Protein AF-0000000083151519 (afdb_homodimer)

InterPro domains:
  IPR003826 S-adenosylmethionine decarboxylase family, prokaryotic [PF02675] (8-114)
  IPR003826 S-adenosylmethionine decarboxylase family, prokaryotic [PTHR33866] (5-115)
  IPR016067 S-adenosylmethionine decarboxylase, core [SSF56276] (6-114)
  IPR017716 S-adenosylmethionine decarboxylase proenzyme [MF_00464] (2-116)
  IPR017716 S-adenosylmethionine decarboxylase proenzyme [TIGR03330] (6-114)
  IPR042284 S-adenosylmethionine decarboxylase, N-terminal [G3DSA:3.30.360.110] (3-64)
  IPR042286 S-adenosylmethionine decarboxylase, C-terminal [G3DSA:3.30.160.750] (66-117)

Nearest PDB structures (foldseek):
  1tlu-assembly1_B  TM=9.496E-01  e=1.096E-12  Thermotoga maritima
  1tmi-assembly1_B  TM=9.489E-01  e=2.025E-12  Thermotoga maritima
  2iii-assembly1_A-2  TM=9.036E-01  e=5.231E-11  Aquifex aeolicus VF5
  7eiv-assembly1_C  TM=4.586E-01  e=1.213E+00  Escherichia coli K-12
  4net-assembly1_A  TM=3.786E-01  e=4.400E+00  Acinetobacter baumannii

Foldseek 3Di:
DPFAFFKKKKKKFFPFALVCQQDFVLVVVLVVVLCVQQPWAFDDKDKDGPDDSAGMWIKTQTPQGIKIWTGGSVGRMIIIMDTGIDPTDSVSSHVSNCVSRVGPDMDMDMDTDPPVD/DPFDFFKKKKKKFFPFALVCQQDFVLVVVLVVVLCVQQPWAFDDKDKDGPPDSAGMWIKTQTPQGIKIWTGGSVGRMIIIMDTGIDPTDSVSSHVSNCVSRVGPDMDMDMDTDPPVD

Solvent-accessible surface area (backbone atoms only — not comparable to full-atom values): 12182 Å² total; per-residue (Å²): 127,82,74,44,65,27,36,35,25,42,38,35,34,31,60,21,54,38,72,59,35,50,30,59,68,58,49,51,49,52,52,52,51,41,37,52,72,64,67,50,52,78,74,46,78,48,75,47,71,67,51,91,79,36,22,27,42,34,37,36,38,32,81,50,42,35,40,38,40,40,31,37,25,90,69,14,32,35,47,34,41,31,35,26,25,63,88,47,59,42,71,69,43,48,61,55,51,41,57,74,46,53,40,74,42,74,50,81,48,77,42,77,42,64,81,84,108,127,84,74,44,66,26,36,34,26,43,38,38,34,29,58,22,56,38,71,59,36,50,30,59,70,59,48,51,50,53,52,51,50,40,36,55,72,65,68,50,49,80,73,46,78,49,74,48,72,52,62,92,81,34,19,28,41,34,36,36,40,32,80,52,44,37,39,39,39,39,30,37,25,91,68,14,32,37,46,32,41,32,36,25,25,63,89,46,59,45,70,70,43,48,61,56,52,41,58,74,46,51,39,74,41,74,48,79,48,75,41,76,41,64,80,85,108

Organism: NCBI:txid2528037

Sequence (234 aa):
MSHSPGSHGLLDLYGCPPELLRNEGYLKTALEHTAHHIGATVLESRFHTFGGEGGVTGVLLLAESHLSIHTWPEHGFAAIDIFLCGHLRPEAAKETLQHALEAEHSVWQTHPRGSELMSHSPGSHGLLDLYGCPPELLRNEGYLKTALEHTAHHIGATVLESRFHTFGGEGGVTGVLLLAESHLSIHTWPEHGFAAIDIFLCGHLRPEAAKETLQHALEAEHSVWQTHPRGSEL

pLDDT: mean 94.44, std 8.75, range [37.06, 98.81]

Secondary structure (DSSP, 8-state):
------EEEEEEEES--HHHHT-HHHHHHHHHHHHHHHTPPEEEEEEEE-STT--EEEEEEESS-EEEEEEEGGGTEEEEEEEE-TT--THHHHHHHHHHTT-SEEEEEEEESSTT-/------EEEEEEEES--HHHHT-HHHHHHHHHHHHHHHTPPEEEEEEEE-TTT--EEEEEEESS-EEEEEEEGGGTEEEEEEEE-TT--THHHHHHHHHHTT-SEEEEEEEESSTT-

Radius of gyration: 16.35 Å; Cα contacts (8 Å, |Δi|>4): 568; chains: 2; bounding box: 37×46×38 Å

Structure (mmCIF, N/CA/C/O backbone):
data_AF-0000000083151519-model_v1
#
loop_
_entity.id
_entity.type
_entity.pdbx_description
1 polymer 'S-adenosylmethionine decarboxylase proenzyme'
#
loop_
_atom_site.group_PDB
_atom_site.id
_atom_site.type_symbol
_atom_site.label_atom_id
_atom_site.label_alt_id
_atom_site.label_comp_id
_atom_site.label_asym_id
_atom_site.label_entity_id
_atom_site.label_seq_id
_atom_site.pdbx_PDB_ins_code
_atom_site.Cartn_x
_atom_site.Cartn_y
_atom_site.Cartn_z
_atom_site.occupancy
_atom_site.B_iso_or_equiv
_atom_site.auth_seq_id
_atom_site.auth_comp_id
_atom_site.auth_asym_id
_atom_site.auth_atom_id
_atom_site.pdbx_PDB_model_num
ATOM 1 N N . MET A 1 1 ? 13.984 16.953 10.523 1 37.16 1 MET A N 1
ATOM 2 C CA . MET A 1 1 ? 14.219 16.812 9.094 1 37.16 1 MET A CA 1
ATOM 3 C C . MET A 1 1 ? 12.93 16.453 8.359 1 37.16 1 MET A C 1
ATOM 5 O O . MET A 1 1 ? 12.234 15.516 8.75 1 37.16 1 MET A O 1
ATOM 9 N N . SER A 1 2 ? 12.344 17.328 7.648 1 46.81 2 SER A N 1
ATOM 10 C CA . SER A 1 2 ? 11.016 17.25 7.047 1 46.81 2 SER A CA 1
ATOM 11 C C . SER A 1 2 ? 10.875 16.016 6.176 1 46.81 2 SER A C 1
ATOM 13 O O . SER A 1 2 ? 11.703 15.766 5.293 1 46.81 2 SER A O 1
ATOM 15 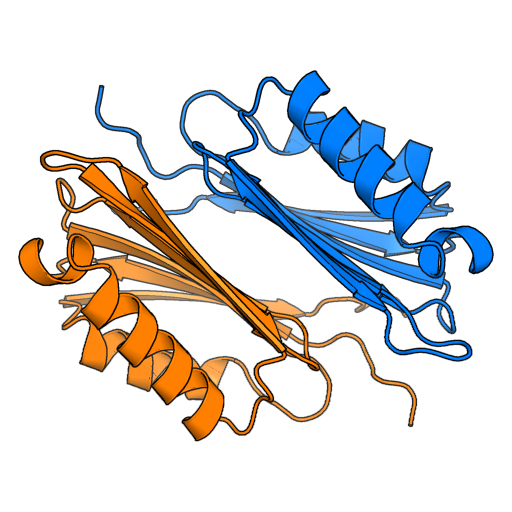N N . HIS A 1 3 ? 10.508 14.922 6.781 1 60.69 3 HIS A N 1
ATOM 16 C CA . HIS A 1 3 ? 10.406 13.75 5.926 1 60.69 3 HIS A CA 1
ATOM 17 C C . HIS A 1 3 ? 9.539 14.023 4.703 1 60.69 3 HIS A C 1
ATOM 19 O O . HIS A 1 3 ? 8.43 14.547 4.828 1 60.69 3 HIS A O 1
ATOM 25 N N . SER A 1 4 ? 10.219 14.297 3.621 1 70.81 4 SER A N 1
ATOM 26 C CA . SER A 1 4 ? 9.547 14.508 2.342 1 70.81 4 SER A CA 1
ATOM 27 C C . SER A 1 4 ? 8.844 13.242 1.873 1 70.81 4 SER A C 1
ATOM 29 O O . SER A 1 4 ? 9.32 12.133 2.117 1 70.81 4 SER A O 1
ATOM 31 N N . PRO A 1 5 ? 7.664 13.531 1.51 1 82.25 5 PRO A N 1
ATOM 32 C CA . PRO A 1 5 ? 7.117 12.336 0.856 1 82.25 5 PRO A CA 1
ATOM 33 C C . PRO A 1 5 ? 8.102 11.688 -0.114 1 82.25 5 PRO A C 1
ATOM 35 O O . PRO A 1 5 ? 9.141 12.281 -0.434 1 82.25 5 PRO A O 1
ATOM 38 N N . GLY A 1 6 ? 8.039 10.414 -0.321 1 87.25 6 GLY A N 1
ATOM 39 C CA . GLY A 1 6 ? 9.023 9.578 -0.999 1 87.25 6 GLY A CA 1
ATOM 40 C C . GLY A 1 6 ? 8.539 9.07 -2.344 1 87.25 6 GLY A C 1
ATOM 41 O O . GLY A 1 6 ? 7.953 9.82 -3.125 1 87.25 6 GLY A O 1
ATOM 42 N N . SER A 1 7 ? 9.055 8.062 -2.711 1 93.19 7 SER A N 1
ATOM 43 C CA . SER A 1 7 ? 8.797 7.418 -3.992 1 93.19 7 SER A CA 1
ATOM 44 C C . SER A 1 7 ? 8.055 6.102 -3.809 1 93.19 7 SER A C 1
ATOM 46 O O . SER A 1 7 ? 8.32 5.355 -2.863 1 93.19 7 SER A O 1
ATOM 48 N N . HIS A 1 8 ? 7.109 5.898 -4.738 1 96.94 8 HIS A N 1
ATOM 49 C CA . HIS A 1 8 ? 6.273 4.703 -4.723 1 96.94 8 HIS A CA 1
ATOM 50 C C . HIS A 1 8 ? 6.566 3.809 -5.922 1 96.94 8 HIS A C 1
ATOM 52 O O . HIS A 1 8 ? 6.285 4.184 -7.062 1 96.94 8 HIS A O 1
ATOM 58 N N . GLY A 1 9 ? 7.137 2.682 -5.633 1 97.38 9 GLY A N 1
ATOM 59 C CA . GLY A 1 9 ? 7.375 1.691 -6.672 1 97.38 9 GLY A CA 1
ATOM 60 C C . GLY A 1 9 ? 6.27 0.659 -6.777 1 97.38 9 GLY A C 1
ATOM 61 O O . GLY A 1 9 ? 5.789 0.146 -5.762 1 97.38 9 GLY A O 1
ATOM 62 N N . LEU A 1 10 ? 5.824 0.445 -7.98 1 97.94 10 LEU A N 1
ATOM 63 C CA . LEU A 1 10 ? 4.895 -0.631 -8.305 1 97.94 10 LEU A CA 1
ATOM 64 C C . LEU A 1 10 ? 5.594 -1.734 -9.094 1 97.94 10 LEU A C 1
ATOM 66 O O . LEU A 1 10 ? 6.07 -1.5 -10.203 1 97.94 10 LEU A O 1
ATOM 70 N N . LEU A 1 11 ? 5.613 -2.939 -8.477 1 98.5 11 LEU A N 1
ATOM 71 C CA . LEU A 1 11 ? 6.324 -4.066 -9.07 1 98.5 11 LEU A CA 1
ATOM 72 C C . LEU A 1 11 ? 5.371 -5.219 -9.359 1 98.5 11 LEU A C 1
ATOM 74 O O . LEU A 1 11 ? 4.781 -5.789 -8.438 1 98.5 11 LEU A O 1
ATOM 78 N N . ASP A 1 12 ? 5.277 -5.504 -10.688 1 98.31 12 ASP A N 1
ATOM 79 C CA . ASP A 1 12 ? 4.551 -6.695 -11.125 1 98.31 12 ASP A CA 1
ATOM 80 C C . ASP A 1 12 ? 5.516 -7.82 -11.492 1 98.31 12 ASP A C 1
ATOM 82 O O . ASP A 1 12 ? 6.379 -7.652 -12.352 1 98.31 12 ASP A O 1
ATOM 86 N N . LEU A 1 13 ? 5.324 -8.922 -10.828 1 98.69 13 LEU A N 1
ATOM 87 C CA . LEU A 1 13 ? 6.164 -10.086 -11.109 1 98.69 13 LEU A CA 1
ATOM 88 C C . LEU A 1 13 ? 5.348 -11.195 -11.766 1 98.69 13 LEU A C 1
ATOM 90 O O . LEU A 1 13 ? 4.297 -11.586 -11.25 1 98.69 13 LEU A O 1
ATOM 94 N N . TYR A 1 14 ? 5.859 -11.664 -12.867 1 98.31 14 TYR A N 1
ATOM 95 C CA . TYR A 1 14 ? 5.18 -12.703 -13.633 1 98.31 14 TYR A CA 1
ATOM 96 C C . TYR A 1 14 ? 6.02 -13.977 -13.688 1 98.31 14 TYR A C 1
ATOM 98 O O . TYR A 1 14 ? 7.25 -13.922 -13.609 1 98.31 14 TYR A O 1
ATOM 106 N N . GLY A 1 15 ? 5.293 -15.109 -13.875 1 98.44 15 GLY A N 1
ATOM 107 C CA . GLY A 1 15 ? 5.965 -1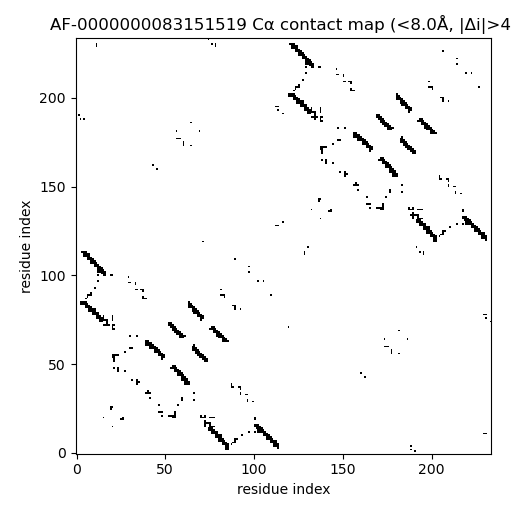6.391 -14.023 1 98.44 15 GLY A CA 1
ATOM 108 C C . GLY A 1 15 ? 6.602 -16.875 -12.734 1 98.44 15 GLY A C 1
ATOM 109 O O . GLY A 1 15 ? 7.637 -17.547 -12.766 1 98.44 15 GLY A O 1
ATOM 110 N N . CYS A 1 16 ? 6.066 -16.5 -11.641 1 98.75 16 CYS A N 1
ATOM 111 C CA . CYS A 1 16 ? 6.555 -16.953 -10.352 1 98.75 16 CYS A CA 1
ATOM 112 C C . CYS A 1 16 ? 6.051 -18.359 -10.047 1 98.75 16 CYS A C 1
ATOM 114 O O . CYS A 1 16 ? 4.902 -18.688 -10.344 1 98.75 16 CYS A O 1
ATOM 116 N N . PRO A 1 17 ? 6.852 -19.234 -9.422 1 98.75 17 PRO A N 1
ATOM 117 C CA . PRO A 1 17 ? 6.348 -20.547 -9.008 1 98.75 17 PRO A CA 1
ATOM 118 C C . PRO A 1 17 ? 5.168 -20.453 -8.047 1 98.75 17 PRO A C 1
ATOM 120 O O . PRO A 1 17 ? 5.266 -19.781 -7.008 1 98.75 17 PRO A O 1
ATOM 123 N N . PRO A 1 18 ? 4.113 -21.141 -8.344 1 97.94 18 PRO A N 1
ATOM 124 C CA . PRO A 1 18 ? 2.914 -21.031 -7.512 1 97.94 18 PRO A CA 1
ATOM 125 C C . PRO A 1 18 ? 3.156 -21.438 -6.062 1 97.94 18 PRO A C 1
ATOM 127 O O . PRO A 1 18 ? 2.52 -20.906 -5.148 1 97.94 18 PRO A O 1
ATOM 130 N N . GLU A 1 19 ? 4.023 -22.344 -5.824 1 97.81 19 GLU A N 1
ATOM 131 C CA . GLU A 1 19 ? 4.289 -22.812 -4.473 1 97.81 19 GLU A CA 1
ATOM 132 C C . GLU A 1 19 ? 4.844 -21.703 -3.59 1 97.81 19 GLU A C 1
ATOM 134 O O . GLU A 1 19 ? 4.559 -21.656 -2.393 1 97.81 19 GLU A O 1
ATOM 139 N N . LEU A 1 20 ? 5.637 -20.828 -4.152 1 98.5 20 LEU A N 1
ATOM 140 C CA . LEU A 1 20 ? 6.152 -19.672 -3.408 1 98.5 20 LEU A CA 1
ATOM 141 C C . LEU A 1 20 ? 5.043 -18.672 -3.117 1 98.5 20 LEU A C 1
ATOM 143 O O . LEU A 1 20 ? 5 -18.078 -2.035 1 98.5 20 LEU A O 1
ATOM 147 N N . LEU A 1 21 ? 4.168 -18.5 -4.062 1 98.38 21 LEU A N 1
ATOM 148 C CA . LEU A 1 21 ? 3.117 -17.5 -4 1 98.38 21 LEU A CA 1
ATOM 149 C C . LEU A 1 21 ? 2.043 -17.891 -2.992 1 98.38 21 LEU A C 1
ATOM 151 O O . LEU A 1 21 ? 1.23 -17.062 -2.584 1 98.38 21 LEU A O 1
ATOM 155 N N . ARG A 1 22 ? 2.043 -19.172 -2.576 1 97.75 22 ARG A N 1
ATOM 156 C CA . ARG A 1 22 ? 1.057 -19.656 -1.623 1 97.75 22 ARG A CA 1
ATOM 157 C C . ARG A 1 22 ? 1.647 -19.75 -0.219 1 97.75 22 ARG A C 1
ATOM 159 O O . ARG A 1 22 ? 0.928 -20.016 0.747 1 97.75 22 ARG A O 1
ATOM 166 N N . ASN A 1 23 ? 2.891 -19.562 -0.11 1 98 23 ASN A N 1
ATOM 167 C CA . ASN A 1 23 ? 3.6 -19.797 1.142 1 98 23 ASN A CA 1
ATOM 168 C C . ASN A 1 23 ? 3.736 -18.531 1.964 1 98 23 ASN A C 1
ATOM 170 O O . ASN A 1 23 ? 4.68 -17.75 1.774 1 98 23 ASN A O 1
ATOM 174 N N . GLU A 1 24 ? 2.846 -18.312 2.859 1 98.06 24 GLU A N 1
ATOM 175 C CA . GLU A 1 24 ? 2.812 -17.094 3.672 1 98.06 24 GLU A CA 1
ATOM 176 C C . GLU A 1 24 ? 4.137 -16.891 4.395 1 98.06 24 GLU A C 1
ATOM 178 O O . GLU A 1 24 ? 4.676 -15.773 4.398 1 98.06 24 GLU A O 1
ATOM 183 N N . GLY A 1 25 ? 4.574 -17.938 5.062 1 98.06 25 GLY A N 1
ATOM 184 C CA . GLY A 1 25 ? 5.824 -17.812 5.789 1 98.06 25 GLY A CA 1
ATOM 185 C C . GLY A 1 25 ? 6.988 -17.375 4.914 1 98.06 25 GLY A C 1
ATOM 186 O O . GLY A 1 25 ? 7.777 -16.516 5.305 1 98.06 25 GLY A O 1
ATOM 187 N N . TYR A 1 26 ? 7.074 -18 3.76 1 98.69 26 TYR A N 1
ATOM 188 C CA . TYR A 1 26 ? 8.141 -17.641 2.828 1 98.69 26 TYR A CA 1
ATOM 189 C C . TYR A 1 26 ? 8.023 -16.188 2.402 1 98.69 26 TYR A C 1
ATOM 191 O O . TYR A 1 26 ? 9.023 -15.453 2.391 1 98.69 26 TYR A O 1
ATOM 199 N N . LEU A 1 27 ? 6.859 -15.766 2.035 1 98.69 27 LEU A N 1
ATOM 200 C CA . LEU A 1 27 ? 6.621 -14.406 1.572 1 98.69 27 LEU A CA 1
ATOM 201 C C . LEU A 1 27 ? 6.938 -13.391 2.67 1 98.69 27 LEU A C 1
ATOM 203 O O . LEU A 1 27 ? 7.535 -12.344 2.404 1 98.69 27 LEU A O 1
ATOM 207 N N . LYS A 1 28 ? 6.531 -13.711 3.871 1 98.5 28 LYS A N 1
ATOM 208 C CA . LYS A 1 28 ? 6.852 -12.844 5 1 98.5 28 LYS A CA 1
ATOM 209 C C . LYS A 1 28 ? 8.359 -12.688 5.16 1 98.5 28 LYS A C 1
ATOM 211 O O . LYS A 1 28 ? 8.859 -11.57 5.328 1 98.5 28 LYS A O 1
ATOM 216 N N . THR A 1 29 ? 9.023 -13.742 5.129 1 98.56 29 THR A N 1
ATOM 217 C CA . THR A 1 29 ? 10.477 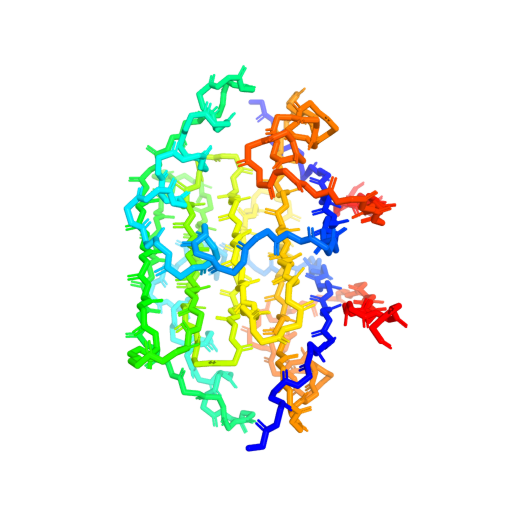-13.727 5.27 1 98.56 29 THR A CA 1
ATOM 218 C C . THR A 1 29 ? 11.125 -12.93 4.141 1 98.56 29 THR A C 1
ATOM 220 O O . THR A 1 29 ? 12.031 -12.125 4.383 1 98.56 29 THR A O 1
ATOM 223 N N . ALA A 1 30 ? 10.672 -13.148 2.932 1 98.62 30 ALA A N 1
ATOM 224 C CA . ALA A 1 30 ? 11.219 -12.445 1.774 1 98.62 30 ALA A CA 1
ATOM 225 C C . ALA A 1 30 ? 11.023 -10.938 1.908 1 98.62 30 ALA A C 1
ATOM 227 O O . ALA A 1 30 ? 11.938 -10.156 1.644 1 98.62 30 ALA A O 1
ATOM 228 N N . LEU A 1 31 ? 9.844 -10.508 2.293 1 98.69 31 LEU A N 1
ATOM 229 C CA . LEU A 1 31 ? 9.555 -9.086 2.426 1 98.69 31 LEU A CA 1
ATOM 230 C C . LEU A 1 31 ? 10.367 -8.469 3.566 1 98.69 31 LEU A C 1
ATOM 232 O O . LEU A 1 31 ? 10.914 -7.375 3.424 1 98.69 31 LEU A O 1
ATOM 236 N N . GLU A 1 32 ? 10.438 -9.141 4.68 1 98.5 32 GLU A N 1
ATOM 237 C CA . GLU A 1 32 ? 11.195 -8.625 5.82 1 98.5 32 GLU A CA 1
ATOM 238 C C . GLU A 1 32 ? 12.68 -8.547 5.504 1 98.5 32 GLU A C 1
ATOM 240 O O . GLU A 1 32 ? 13.359 -7.59 5.898 1 98.5 32 GLU A O 1
ATOM 245 N N . HIS A 1 33 ? 13.133 -9.578 4.895 1 98.31 33 HIS A N 1
ATOM 246 C CA . HIS A 1 33 ? 14.523 -9.555 4.457 1 98.31 33 HIS A CA 1
ATOM 247 C C . HIS A 1 33 ? 14.789 -8.359 3.551 1 98.31 33 HIS A C 1
ATOM 249 O O . HIS A 1 33 ? 15.812 -7.68 3.693 1 98.31 33 HIS A O 1
ATOM 255 N N . THR A 1 34 ? 13.906 -8.094 2.6 1 98.31 34 THR A N 1
ATOM 256 C CA . THR A 1 34 ? 14.039 -6.965 1.69 1 98.31 34 THR A CA 1
ATOM 257 C C . THR A 1 34 ? 14.039 -5.648 2.465 1 98.31 34 THR A C 1
ATOM 259 O O . THR A 1 34 ? 14.883 -4.781 2.219 1 98.31 34 THR A O 1
ATOM 262 N N . ALA A 1 35 ? 13.109 -5.488 3.422 1 97.94 35 ALA A N 1
ATOM 263 C CA . ALA A 1 35 ? 13.047 -4.281 4.242 1 97.94 35 ALA A CA 1
ATOM 264 C C . ALA A 1 35 ? 14.375 -4.039 4.953 1 97.94 35 ALA A C 1
ATOM 266 O O . ALA A 1 35 ? 14.891 -2.922 4.957 1 97.94 35 ALA A O 1
ATOM 267 N N . HIS A 1 36 ? 14.93 -5.098 5.508 1 97.06 36 HIS A N 1
ATOM 268 C CA . HIS A 1 36 ? 16.203 -5 6.207 1 97.06 36 HIS A CA 1
ATOM 269 C C . HIS A 1 36 ? 17.328 -4.621 5.25 1 97.06 36 HIS A C 1
ATOM 271 O O . HIS A 1 36 ? 18.172 -3.777 5.578 1 97.06 36 HIS A O 1
ATOM 277 N N . HIS A 1 37 ? 17.297 -5.23 4.164 1 96.25 37 HIS A N 1
ATOM 278 C CA . HIS A 1 37 ? 18.344 -5 3.166 1 96.25 37 HIS A CA 1
ATOM 279 C C . HIS A 1 37 ? 18.391 -3.537 2.744 1 96.25 37 HIS A C 1
ATOM 281 O O . HIS A 1 37 ? 19.469 -2.975 2.555 1 96.25 37 HIS A O 1
ATOM 287 N N . ILE A 1 38 ? 17.281 -2.896 2.588 1 95 38 ILE A N 1
ATOM 288 C CA . ILE A 1 38 ? 17.25 -1.534 2.064 1 95 38 ILE A CA 1
ATOM 289 C C . ILE A 1 38 ? 17.328 -0.537 3.219 1 95 38 ILE A C 1
ATOM 291 O O . ILE A 1 38 ? 17.344 0.677 2.998 1 95 38 ILE A O 1
ATOM 295 N N . GLY A 1 39 ? 17.344 -1.027 4.406 1 95.44 39 GLY A N 1
ATOM 296 C CA . GLY A 1 39 ? 17.531 -0.179 5.57 1 95.44 39 GLY A CA 1
ATOM 297 C C . GLY A 1 39 ? 16.25 0.388 6.121 1 95.44 39 GLY A C 1
ATOM 298 O O . GLY A 1 39 ? 16.25 1.395 6.832 1 95.44 39 GLY A O 1
ATOM 299 N N . ALA A 1 40 ? 15.125 -0.189 5.793 1 95.69 40 ALA A N 1
ATOM 300 C CA . ALA A 1 40 ? 13.836 0.258 6.316 1 95.69 40 ALA A CA 1
ATOM 301 C C . ALA A 1 40 ? 13.547 -0.377 7.672 1 95.69 40 ALA A C 1
ATOM 303 O O . ALA A 1 40 ? 13.953 -1.511 7.938 1 95.69 40 ALA A O 1
ATOM 304 N N . THR A 1 41 ? 12.828 0.335 8.516 1 95.56 41 THR A N 1
ATOM 305 C CA . THR A 1 41 ? 12.469 -0.162 9.844 1 95.56 41 THR A CA 1
ATOM 306 C C . THR A 1 41 ? 11.055 -0.728 9.844 1 95.56 41 THR A C 1
ATOM 308 O O . THR A 1 41 ? 10.086 0.007 9.625 1 95.56 41 THR A O 1
ATOM 311 N N . VAL A 1 42 ? 10.961 -2.006 10.195 1 97.5 42 VAL A N 1
ATOM 312 C CA . VAL A 1 42 ? 9.656 -2.658 10.242 1 97.5 42 VAL A CA 1
ATOM 313 C C . VAL A 1 42 ? 8.969 -2.354 11.57 1 97.5 42 VAL A C 1
ATOM 315 O O . VAL A 1 42 ? 9.516 -2.629 12.633 1 97.5 42 VAL A O 1
ATOM 318 N N . LEU A 1 43 ? 7.809 -1.786 11.453 1 96.31 43 LEU A N 1
ATOM 319 C CA . LEU A 1 43 ? 7.008 -1.491 12.641 1 96.31 43 LEU A CA 1
ATOM 320 C C . LEU A 1 43 ? 6.043 -2.631 12.938 1 96.31 43 LEU A C 1
ATOM 322 O O . LEU A 1 43 ? 5.871 -3.018 14.094 1 96.31 43 LEU A O 1
ATOM 326 N N . GLU A 1 44 ? 5.395 -3.141 11.906 1 95.81 44 GLU A N 1
ATOM 327 C CA . GLU A 1 44 ? 4.395 -4.199 12.016 1 95.81 44 GLU A CA 1
ATOM 328 C C . GLU A 1 44 ? 4.289 -5.004 10.727 1 95.81 44 GLU A C 1
ATOM 330 O O . GLU A 1 44 ? 4.621 -4.508 9.648 1 95.81 44 GLU A O 1
ATOM 335 N N . SER A 1 45 ? 3.891 -6.32 10.898 1 96.75 45 SER A N 1
ATOM 336 C CA . SER A 1 45 ? 3.645 -7.191 9.758 1 96.75 45 SER A CA 1
ATOM 337 C C . SER A 1 45 ? 2.266 -7.84 9.844 1 96.75 45 SER A C 1
ATOM 339 O O . SER A 1 45 ? 1.825 -8.234 10.922 1 96.75 45 SER A O 1
ATOM 341 N N . ARG A 1 46 ? 1.604 -7.855 8.703 1 96.44 46 ARG A N 1
ATOM 342 C CA . ARG A 1 46 ? 0.331 -8.562 8.625 1 96.44 46 ARG A CA 1
ATOM 343 C C . ARG A 1 46 ? 0.2 -9.312 7.301 1 96.44 46 ARG A C 1
ATOM 345 O O . ARG A 1 46 ? 0.452 -8.742 6.238 1 96.44 46 ARG A O 1
ATOM 352 N N . PHE A 1 47 ? -0.187 -10.617 7.504 1 96.75 47 PHE A N 1
ATOM 353 C CA . PHE A 1 47 ? -0.388 -11.461 6.328 1 96.75 47 PHE A CA 1
ATOM 354 C C . PHE A 1 47 ? -1.665 -12.281 6.465 1 96.75 47 PHE A C 1
ATOM 356 O O . PHE A 1 47 ? -2.045 -12.672 7.57 1 96.75 47 PHE A O 1
ATOM 363 N N . HIS A 1 48 ? -2.291 -12.523 5.348 1 96.38 48 HIS A N 1
ATOM 364 C CA . HIS A 1 48 ? -3.498 -13.336 5.258 1 96.38 48 HIS A CA 1
ATOM 365 C C . HIS A 1 48 ? -3.414 -14.312 4.09 1 96.38 48 HIS A C 1
ATOM 367 O O . HIS A 1 48 ? -3.145 -13.914 2.955 1 96.38 48 HIS 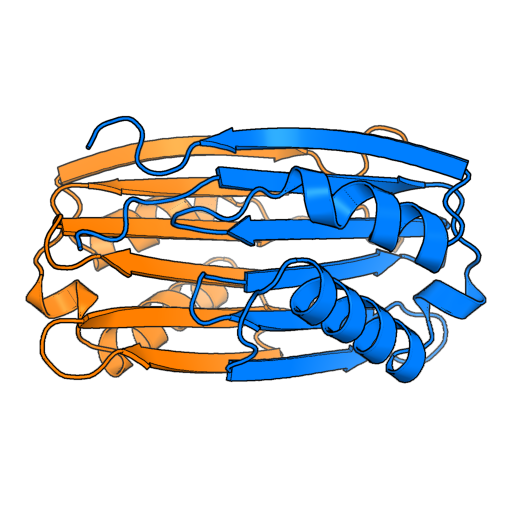A O 1
ATOM 373 N N . THR A 1 49 ? -3.742 -15.562 4.398 1 96.12 49 THR A N 1
ATOM 374 C CA . THR A 1 49 ? -3.795 -16.594 3.365 1 96.12 49 THR A CA 1
ATOM 375 C C . THR A 1 49 ? -5.238 -16.891 2.973 1 96.12 49 THR A C 1
ATOM 377 O O . THR A 1 49 ? -6.098 -17.078 3.836 1 96.12 49 THR A O 1
ATOM 380 N N . PHE A 1 50 ? -5.648 -16.859 1.672 1 92.5 50 PHE A N 1
ATOM 381 C CA . PHE A 1 50 ? -7.004 -17.094 1.189 1 92.5 50 PHE A CA 1
ATOM 382 C C . PHE A 1 50 ? -7.277 -18.578 1.063 1 92.5 50 PHE A C 1
ATOM 384 O O . PHE A 1 50 ? -8.391 -18.984 0.728 1 92.5 50 PHE A O 1
ATOM 391 N N . GLY A 1 51 ? -6.688 -19.484 1.768 1 85.69 51 GLY A N 1
ATOM 392 C CA . GLY A 1 51 ? -6.902 -20.922 1.915 1 85.69 51 GLY A CA 1
ATOM 393 C C . GLY A 1 51 ? -6.895 -21.672 0.592 1 85.69 51 GLY A C 1
ATOM 394 O O . GLY A 1 51 ? -6.918 -21.047 -0.474 1 85.69 51 GLY A O 1
ATOM 395 N N . GLY A 1 52 ? -6.895 -22.953 0.667 1 87.69 52 GLY A N 1
ATOM 396 C CA . GLY A 1 52 ? -6.855 -23.812 -0.508 1 87.69 52 GLY A CA 1
ATOM 397 C C . GLY A 1 52 ? -5.703 -23.484 -1.441 1 87.69 52 GLY A C 1
ATOM 398 O O . GLY A 1 52 ? -4.543 -23.484 -1.025 1 87.69 52 GLY A O 1
ATOM 399 N N . GLU A 1 53 ? -6.059 -23.203 -2.672 1 86.25 53 GLU A N 1
ATOM 400 C CA . GLU A 1 53 ? -5.059 -22.859 -3.684 1 86.25 53 GLU A CA 1
ATOM 401 C C . GLU A 1 53 ? -4.945 -21.359 -3.871 1 86.25 53 GLU A C 1
ATOM 403 O O . GLU A 1 53 ? -4.375 -20.891 -4.859 1 86.25 53 GLU A O 1
ATOM 408 N N . GLY A 1 54 ? -5.477 -20.672 -2.893 1 92.06 54 GLY A N 1
ATOM 409 C CA . GLY A 1 54 ? -5.496 -19.219 -3.004 1 92.06 54 GLY A CA 1
ATOM 410 C C . GLY A 1 54 ? -4.164 -18.578 -2.656 1 92.06 54 GLY A C 1
ATOM 411 O O . GLY A 1 54 ? -3.236 -19.266 -2.219 1 92.06 54 GLY A O 1
ATOM 412 N N . GLY A 1 55 ? -4.023 -17.328 -2.928 1 96.06 55 GLY A N 1
ATOM 413 C CA . GLY A 1 55 ? -2.799 -16.562 -2.705 1 96.06 55 GLY A CA 1
ATOM 414 C C . GLY A 1 55 ? -2.705 -15.984 -1.308 1 96.06 55 GLY A C 1
ATOM 415 O O . GLY A 1 55 ? -3.324 -16.5 -0.372 1 96.06 55 GLY A O 1
ATOM 416 N N . VAL A 1 56 ? -1.792 -15.094 -1.196 1 97.12 56 VAL A N 1
ATOM 417 C CA . VAL A 1 56 ? -1.504 -14.414 0.064 1 97.12 56 VAL A CA 1
ATOM 418 C C . VAL A 1 56 ? -1.518 -12.898 -0.145 1 97.12 56 VAL A C 1
ATOM 420 O O . VAL A 1 56 ? -1.042 -12.406 -1.169 1 97.12 56 VAL A O 1
ATOM 423 N N . THR A 1 57 ? -2.109 -12.203 0.727 1 96.81 57 THR A N 1
ATOM 424 C CA . THR A 1 57 ? -1.928 -10.766 0.844 1 96.81 57 THR A CA 1
ATOM 425 C C . THR A 1 57 ? -1.145 -10.422 2.107 1 96.81 57 THR A C 1
ATOM 427 O O . THR A 1 57 ? -1.412 -10.969 3.18 1 96.81 57 THR A O 1
ATOM 430 N N . GLY A 1 58 ? -0.134 -9.547 1.962 1 97.12 58 GLY A N 1
ATOM 431 C CA . GLY A 1 58 ? 0.699 -9.18 3.096 1 97.12 58 GLY A CA 1
ATOM 432 C C . GLY A 1 58 ? 1.179 -7.742 3.043 1 97.12 58 GLY A C 1
ATOM 433 O O . GLY A 1 58 ? 1.299 -7.16 1.963 1 97.12 58 GLY A O 1
ATOM 434 N N . VAL A 1 59 ? 1.413 -7.234 4.23 1 98 59 VAL A N 1
ATOM 435 C CA . VAL A 1 59 ? 1.933 -5.871 4.312 1 98 59 VAL A CA 1
ATOM 436 C C . VAL A 1 59 ? 2.945 -5.773 5.453 1 98 59 VAL A C 1
ATOM 438 O O . VAL A 1 59 ? 2.777 -6.41 6.496 1 98 59 VAL A O 1
ATOM 441 N N . LEU A 1 60 ? 3.957 -5.059 5.199 1 97.94 60 LEU A N 1
ATOM 442 C CA . LEU A 1 60 ? 4.832 -4.516 6.234 1 97.94 60 LEU A CA 1
ATOM 443 C C . LEU A 1 60 ? 4.602 -3.018 6.41 1 97.94 60 LEU A C 1
ATOM 445 O O . LEU A 1 60 ? 4.805 -2.24 5.473 1 97.94 60 LEU A O 1
ATOM 449 N N . LEU A 1 61 ? 4.168 -2.682 7.617 1 97.44 61 LEU A N 1
ATOM 450 C CA . LEU A 1 61 ? 4.199 -1.268 7.969 1 97.44 61 LEU A CA 1
ATOM 451 C C . LEU A 1 61 ? 5.605 -0.841 8.375 1 97.44 61 LEU A C 1
ATOM 453 O O . LEU A 1 61 ? 6.215 -1.452 9.258 1 97.44 61 LEU A O 1
ATOM 457 N N . LEU A 1 62 ? 6.066 0.227 7.688 1 96.56 62 LEU A N 1
ATOM 458 C CA . LEU A 1 62 ? 7.418 0.716 7.938 1 96.56 62 LEU A CA 1
ATOM 459 C C . LEU A 1 62 ? 7.387 2.102 8.57 1 96.56 62 LEU A C 1
ATOM 461 O O . LEU A 1 62 ? 6.379 2.807 8.484 1 96.56 62 LEU A O 1
ATOM 465 N N . ALA A 1 63 ? 8.531 2.498 9.227 1 92.88 63 ALA A N 1
ATOM 466 C CA . ALA A 1 63 ? 8.688 3.898 9.617 1 92.88 63 ALA A CA 1
ATOM 467 C C . ALA A 1 63 ? 8.688 4.809 8.391 1 92.88 63 ALA A C 1
ATOM 469 O O . ALA A 1 63 ? 8.227 5.953 8.461 1 92.88 63 ALA A O 1
ATOM 470 N N . GLU A 1 64 ? 9.078 4.336 7.234 1 88.75 64 GLU A N 1
ATOM 471 C CA . GLU A 1 64 ? 9.211 5.09 5.992 1 88.75 64 GLU A CA 1
ATOM 472 C C . GLU A 1 64 ? 7.973 4.926 5.117 1 88.75 64 GLU A C 1
ATOM 474 O O . GLU A 1 64 ? 7.832 5.605 4.098 1 88.75 64 GLU A O 1
ATOM 479 N N . SER A 1 65 ? 7.023 4.109 5.527 1 95 65 SER A N 1
ATOM 480 C CA . SER A 1 65 ? 5.75 3.879 4.855 1 95 65 SER A CA 1
ATOM 481 C C . SER A 1 65 ? 5.395 2.396 4.844 1 95 65 SER A C 1
ATOM 483 O O . SER A 1 65 ? 5.055 1.823 5.879 1 95 65 SER A O 1
ATOM 485 N N . HIS A 1 66 ? 5.477 1.726 3.562 1 97.38 66 HIS A N 1
ATOM 486 C CA . HIS A 1 66 ? 5.066 0.328 3.648 1 97.38 66 HIS A CA 1
ATOM 487 C C . HIS A 1 66 ? 5.613 -0.478 2.473 1 97.38 66 HIS A C 1
ATOM 489 O O . HIS A 1 66 ? 6.031 0.094 1.464 1 97.38 66 HIS A O 1
ATOM 495 N N . LEU A 1 67 ? 5.68 -1.773 2.637 1 98.19 67 LEU A N 1
ATOM 496 C CA . LEU A 1 67 ? 5.742 -2.785 1.589 1 98.19 67 LEU A CA 1
ATOM 497 C C . LEU A 1 67 ? 4.48 -3.645 1.586 1 98.19 67 LEU A C 1
ATOM 499 O O . LEU A 1 67 ? 3.98 -4.023 2.648 1 98.19 67 LEU A O 1
ATOM 503 N N . SER A 1 68 ? 3.932 -3.926 0.415 1 98.19 68 SER A N 1
ATOM 504 C CA . SER A 1 68 ? 2.818 -4.867 0.342 1 98.19 68 SER A CA 1
ATOM 505 C C . SER A 1 68 ? 3.035 -5.895 -0.762 1 98.19 68 SER A C 1
ATOM 507 O O . SER A 1 68 ? 3.812 -5.664 -1.689 1 98.19 68 SER A O 1
ATOM 509 N N . ILE A 1 69 ? 2.393 -7.035 -0.594 1 98.38 69 ILE A N 1
ATOM 510 C CA . ILE A 1 69 ? 2.416 -8.07 -1.622 1 98.38 69 ILE A CA 1
ATOM 511 C C . ILE A 1 69 ? 1.041 -8.727 -1.724 1 98.38 69 ILE A C 1
ATOM 513 O O . ILE A 1 69 ? 0.396 -8.992 -0.707 1 98.38 69 ILE A O 1
ATOM 517 N N . HIS A 1 70 ? 0.539 -8.922 -2.857 1 97.56 70 HIS A N 1
ATOM 518 C CA . HIS A 1 70 ? -0.651 -9.688 -3.203 1 97.56 70 HIS A CA 1
ATOM 519 C C . HIS A 1 70 ? -0.35 -10.711 -4.297 1 97.56 70 HIS A C 1
ATOM 521 O O . HIS A 1 70 ? 0.185 -10.359 -5.352 1 97.56 70 HIS A O 1
ATOM 527 N N . THR A 1 71 ? -0.695 -11.945 -4.02 1 97.56 71 THR A N 1
ATOM 528 C CA . THR A 1 71 ? -0.273 -12.977 -4.961 1 97.56 71 THR A CA 1
ATOM 529 C C . THR A 1 71 ? -1.481 -13.68 -5.57 1 97.56 71 THR A C 1
ATOM 531 O O . THR A 1 71 ? -2.531 -13.781 -4.93 1 97.56 71 THR A O 1
ATOM 534 N N . TRP A 1 72 ? -1.331 -14.07 -6.797 1 96.31 72 TRP A N 1
ATOM 535 C CA . TRP A 1 72 ? -2.252 -14.914 -7.555 1 96.31 72 TRP A CA 1
ATOM 536 C C . TRP A 1 72 ? -1.535 -16.141 -8.117 1 96.31 72 TRP A C 1
ATOM 538 O O . TRP A 1 72 ? -1.153 -16.156 -9.289 1 96.31 72 TRP A O 1
ATOM 548 N N . PRO A 1 73 ? -1.488 -17.172 -7.258 1 97.25 73 PRO A N 1
ATOM 549 C CA . PRO A 1 73 ? -0.731 -18.359 -7.66 1 97.25 73 PRO A CA 1
ATOM 550 C C . PRO A 1 73 ? -1.23 -18.969 -8.969 1 97.25 73 PRO A C 1
ATOM 552 O O . PRO A 1 73 ? -0.433 -19.469 -9.766 1 97.25 73 PRO A O 1
ATOM 555 N N . GLU A 1 74 ? -2.516 -18.906 -9.25 1 94.75 74 GLU A N 1
ATOM 556 C CA . GLU A 1 74 ? -3.102 -19.469 -10.461 1 94.75 74 GLU A CA 1
ATOM 557 C C . GLU A 1 74 ? -2.562 -18.781 -11.711 1 94.75 74 GLU A C 1
ATOM 559 O O . GLU A 1 74 ? -2.617 -19.344 -12.805 1 94.75 74 GLU A O 1
ATOM 564 N N . HIS A 1 75 ? -2.016 -17.609 -11.562 1 95.38 75 HIS A N 1
ATOM 565 C CA . HIS A 1 75 ? -1.491 -16.859 -12.703 1 95.38 75 HIS A CA 1
ATOM 566 C C . HIS A 1 75 ? 0.026 -16.719 -12.617 1 95.38 75 HIS A C 1
ATOM 568 O O . HIS A 1 75 ? 0.646 -16.094 -13.484 1 95.38 75 HIS A O 1
ATOM 574 N N . GLY A 1 76 ? 0.58 -17.281 -11.516 1 97.38 76 GLY A N 1
ATOM 575 C CA . GLY A 1 76 ? 1.999 -17.047 -11.297 1 97.38 76 GLY A CA 1
ATOM 576 C C . GLY A 1 76 ? 2.348 -15.57 -11.164 1 97.38 76 GLY A C 1
ATOM 577 O O . GLY A 1 76 ? 3.377 -15.125 -11.68 1 97.38 76 GLY A O 1
ATOM 578 N N . PHE A 1 77 ? 1.515 -14.82 -10.484 1 97.75 77 PHE A N 1
ATOM 579 C CA . PHE A 1 77 ? 1.606 -13.367 -10.484 1 97.75 77 PHE A CA 1
ATOM 580 C C . PHE A 1 77 ? 1.678 -12.828 -9.062 1 97.75 77 PHE A C 1
ATOM 582 O O . PHE A 1 77 ? 0.981 -13.32 -8.172 1 97.75 77 PHE A O 1
ATOM 589 N N . ALA A 1 78 ? 2.529 -11.836 -8.852 1 98.38 78 ALA A N 1
ATOM 590 C CA . ALA A 1 78 ? 2.566 -11.055 -7.613 1 98.38 78 ALA A CA 1
ATOM 591 C C . ALA A 1 78 ? 2.607 -9.562 -7.902 1 98.38 78 ALA A C 1
ATOM 593 O O . ALA A 1 78 ? 3.34 -9.117 -8.789 1 98.38 78 ALA A O 1
ATOM 594 N N . ALA A 1 79 ? 1.739 -8.859 -7.27 1 98.19 79 ALA A N 1
ATOM 595 C CA . ALA A 1 79 ? 1.792 -7.402 -7.262 1 98.19 79 ALA A CA 1
ATOM 596 C C . ALA A 1 79 ? 2.4 -6.879 -5.965 1 98.19 79 ALA A C 1
ATOM 598 O O . ALA A 1 79 ? 1.922 -7.203 -4.875 1 98.19 79 ALA A O 1
ATOM 599 N N . ILE A 1 80 ? 3.439 -6.043 -6.027 1 98.38 80 ILE A N 1
ATOM 600 C CA . ILE A 1 80 ? 4.164 -5.559 -4.855 1 98.38 80 ILE A CA 1
ATOM 601 C C . ILE A 1 80 ? 4.242 -4.035 -4.887 1 98.38 80 ILE A C 1
ATOM 603 O O . ILE A 1 80 ? 4.535 -3.445 -5.93 1 98.38 80 ILE A O 1
ATOM 607 N N . ASP A 1 81 ? 3.943 -3.436 -3.762 1 97.75 81 ASP A N 1
ATOM 608 C CA . ASP A 1 81 ? 4.145 -2.002 -3.568 1 97.75 81 ASP A CA 1
ATOM 609 C C . ASP A 1 81 ? 5.352 -1.733 -2.672 1 97.75 81 ASP A C 1
ATOM 611 O O . ASP A 1 81 ? 5.492 -2.344 -1.61 1 97.75 81 ASP A O 1
ATOM 615 N N . ILE A 1 82 ? 6.117 -0.808 -3.125 1 97.81 82 ILE A N 1
ATOM 616 C CA . ILE A 1 82 ? 7.258 -0.333 -2.35 1 97.81 82 ILE A CA 1
ATOM 617 C C . ILE A 1 82 ? 7.184 1.186 -2.203 1 97.81 82 ILE A C 1
ATOM 619 O O . ILE A 1 82 ? 7.645 1.923 -3.076 1 97.81 82 ILE A O 1
ATOM 623 N N . PHE A 1 83 ? 6.625 1.631 -1.097 1 97.56 83 PHE A N 1
ATOM 624 C CA . PHE A 1 83 ? 6.574 3.059 -0.804 1 97.56 83 PHE A CA 1
ATOM 625 C C . PHE A 1 83 ? 7.57 3.42 0.292 1 97.56 83 PHE A C 1
ATOM 627 O O . PHE A 1 83 ? 7.453 2.949 1.425 1 97.56 83 PHE A O 1
ATOM 634 N N . LEU A 1 84 ? 8.492 4.242 -0.101 1 95.19 84 LEU A N 1
ATOM 635 C CA . LEU A 1 84 ? 9.539 4.637 0.829 1 95.19 84 LEU A CA 1
ATOM 636 C C . LEU A 1 84 ? 9.703 6.152 0.856 1 95.19 84 LEU A C 1
ATOM 638 O O . LEU A 1 84 ? 9.586 6.812 -0.179 1 95.19 84 LEU A O 1
ATOM 642 N N . CYS A 1 85 ? 9.938 6.625 1.957 1 90.12 85 CYS A N 1
ATOM 643 C CA . CYS A 1 85 ? 10.164 8.062 2.107 1 90.12 85 CYS A CA 1
ATOM 644 C C . CYS A 1 85 ? 11.625 8.344 2.451 1 90.12 85 CYS A C 1
ATOM 646 O O . CYS A 1 85 ? 12.398 7.422 2.713 1 90.12 85 CYS A O 1
ATOM 648 N N . GLY A 1 86 ? 12 9.625 2.43 1 83.38 86 GLY A N 1
ATOM 649 C CA . GLY A 1 86 ? 13.336 10.047 2.812 1 83.38 86 GLY A CA 1
ATOM 650 C C . GLY A 1 86 ? 14.398 9.672 1.796 1 83.38 86 GLY A C 1
ATOM 651 O O . GLY A 1 86 ? 14.266 9.977 0.609 1 83.38 86 GLY A O 1
ATOM 652 N N . HIS A 1 87 ? 15.445 8.953 2.33 1 83.56 87 HIS A N 1
ATOM 653 C CA . HIS A 1 87 ? 16.609 8.719 1.489 1 83.56 87 HIS A CA 1
ATOM 654 C C . HIS A 1 87 ? 16.562 7.336 0.854 1 83.56 87 HIS A C 1
ATOM 656 O O . HIS A 1 87 ? 17.391 7.012 -0.006 1 83.56 87 HIS A O 1
ATOM 662 N N . LEU A 1 88 ? 15.57 6.574 1.197 1 89.56 88 LEU A N 1
ATOM 663 C CA . LEU A 1 88 ? 15.492 5.219 0.661 1 89.56 88 LEU A CA 1
ATOM 664 C C . LEU A 1 88 ? 14.867 5.223 -0.73 1 89.56 88 LEU A C 1
ATOM 666 O O . LEU A 1 88 ? 13.969 6.023 -1.013 1 89.56 88 LEU A O 1
ATOM 670 N N . ARG A 1 89 ? 15.43 4.324 -1.538 1 89.44 89 ARG A N 1
ATOM 671 C CA . ARG A 1 89 ? 14.977 4.238 -2.924 1 89.44 89 ARG A CA 1
ATOM 672 C C . ARG A 1 89 ? 14.305 2.898 -3.199 1 89.44 89 ARG A C 1
ATOM 674 O O . ARG A 1 89 ? 14.891 1.842 -2.957 1 89.44 89 ARG A O 1
ATOM 681 N N . PRO A 1 90 ? 13.078 2.93 -3.781 1 94.75 90 PRO A N 1
ATOM 682 C CA . PRO A 1 90 ? 12.352 1.688 -4.043 1 94.75 90 PRO A CA 1
ATOM 683 C C . PRO A 1 90 ? 13.109 0.736 -4.961 1 94.75 90 PRO A C 1
ATOM 685 O O . PRO A 1 90 ? 12.961 -0.484 -4.852 1 94.75 90 PRO A O 1
ATOM 688 N N . GLU A 1 91 ? 13.961 1.237 -5.82 1 94 91 GLU A N 1
ATOM 689 C CA . GLU A 1 91 ? 14.672 0.423 -6.805 1 94 91 GLU A CA 1
ATOM 690 C C . GLU A 1 91 ? 15.57 -0.604 -6.129 1 94 91 GLU A C 1
ATOM 692 O O . GLU A 1 91 ? 15.805 -1.685 -6.672 1 94 91 GLU A O 1
ATOM 697 N N . ALA A 1 92 ? 16.016 -0.257 -4.996 1 92.88 92 ALA A N 1
ATOM 698 C CA . ALA A 1 92 ? 16.906 -1.146 -4.27 1 92.88 92 ALA A CA 1
ATOM 699 C C . ALA A 1 92 ? 16.188 -2.422 -3.838 1 92.88 92 ALA A C 1
ATOM 701 O O . ALA A 1 92 ? 16.828 -3.451 -3.604 1 92.88 92 ALA A O 1
ATOM 702 N N . ALA A 1 93 ? 14.906 -2.385 -3.717 1 96.25 93 ALA A N 1
ATOM 703 C CA . ALA A 1 93 ? 14.117 -3.533 -3.271 1 96.25 93 ALA A CA 1
ATOM 704 C C . ALA A 1 93 ? 13.742 -4.434 -4.445 1 96.25 93 ALA A C 1
ATOM 706 O O . ALA A 1 93 ? 13.461 -5.617 -4.262 1 96.25 93 ALA A O 1
ATOM 707 N N . LYS A 1 94 ? 13.711 -3.895 -5.605 1 96.38 94 LYS A N 1
ATOM 708 C CA . LYS A 1 94 ? 13.172 -4.543 -6.797 1 96.38 94 LYS A CA 1
ATOM 709 C C . LYS A 1 94 ? 13.891 -5.855 -7.086 1 96.38 94 LYS A C 1
ATOM 711 O O . LYS A 1 94 ? 13.258 -6.906 -7.191 1 96.38 94 LYS A O 1
ATOM 716 N N . GLU A 1 95 ? 15.234 -5.785 -7.199 1 94.69 95 GLU A N 1
ATOM 717 C CA . GLU A 1 95 ? 16 -6.961 -7.586 1 94.69 95 GLU A CA 1
ATOM 718 C C . GLU A 1 95 ? 15.891 -8.07 -6.543 1 94.69 95 GLU A C 1
ATOM 720 O O . GLU A 1 95 ? 15.773 -9.25 -6.891 1 94.69 95 GLU A O 1
ATOM 725 N N . THR A 1 96 ? 15.898 -7.664 -5.328 1 97.25 96 THR A N 1
ATOM 726 C CA . THR A 1 96 ? 15.797 -8.625 -4.238 1 97.25 96 THR A CA 1
ATOM 727 C C . THR A 1 96 ? 14.484 -9.398 -4.32 1 97.25 96 THR A C 1
ATOM 729 O O . THR A 1 96 ? 14.477 -10.625 -4.195 1 97.25 96 THR A O 1
ATOM 732 N N . LEU A 1 97 ? 13.414 -8.766 -4.602 1 98.56 97 LEU A N 1
ATOM 733 C CA . LEU A 1 97 ? 12.102 -9.391 -4.641 1 98.56 97 LEU A CA 1
ATOM 734 C C . LEU A 1 97 ? 11.93 -10.227 -5.906 1 98.56 97 LEU A C 1
ATOM 736 O O . LEU A 1 97 ? 11.328 -11.297 -5.871 1 98.56 97 LEU A O 1
ATOM 740 N N . GLN A 1 98 ? 12.438 -9.75 -7.004 1 98.25 98 GLN A N 1
ATOM 741 C CA . GLN A 1 98 ? 12.406 -10.516 -8.242 1 98.25 98 GLN A CA 1
ATOM 742 C C . GLN A 1 98 ? 13.109 -11.859 -8.07 1 98.25 98 GLN A C 1
ATOM 744 O O . GLN A 1 98 ? 12.609 -12.891 -8.531 1 98.25 98 GLN A O 1
ATOM 749 N N . HIS A 1 99 ? 14.273 -11.781 -7.43 1 98.19 99 HIS A N 1
ATOM 750 C CA . HIS A 1 99 ? 15.039 -13 -7.203 1 98.19 99 HIS A CA 1
ATOM 751 C C . HIS A 1 99 ? 14.336 -13.922 -6.215 1 98.19 99 HIS A C 1
ATOM 753 O O . HIS A 1 99 ? 14.242 -15.133 -6.441 1 98.19 99 HIS A O 1
ATOM 759 N N . ALA A 1 100 ? 13.883 -13.391 -5.145 1 98.62 100 ALA A N 1
ATOM 760 C CA . ALA A 1 100 ? 13.234 -14.18 -4.098 1 98.62 100 ALA A CA 1
ATOM 761 C C . ALA A 1 100 ? 12.031 -14.938 -4.648 1 98.62 100 ALA A C 1
ATOM 763 O O . ALA A 1 100 ? 11.766 -16.078 -4.246 1 98.62 100 ALA A O 1
ATOM 764 N N . LEU A 1 101 ? 11.312 -14.281 -5.625 1 98.81 101 LEU A N 1
ATOM 765 C CA . LEU A 1 101 ? 10.094 -14.906 -6.113 1 98.81 101 LEU A CA 1
ATOM 766 C C . LEU A 1 101 ? 10.336 -15.602 -7.449 1 98.81 101 LEU A C 1
ATOM 768 O O . LEU A 1 101 ? 9.391 -16.047 -8.102 1 98.81 101 LEU A O 1
ATOM 772 N N . GLU A 1 102 ? 11.609 -15.641 -7.867 1 98.81 102 GLU A N 1
ATOM 773 C CA . GLU A 1 102 ? 12.023 -16.344 -9.078 1 98.81 102 GLU A CA 1
ATOM 774 C C . GLU A 1 102 ? 11.148 -15.938 -10.273 1 98.81 102 GLU A C 1
ATOM 776 O O . GLU A 1 102 ? 10.68 -16.797 -11.016 1 98.81 102 GLU A O 1
ATOM 781 N N . ALA A 1 103 ? 10.914 -14.664 -10.414 1 98.75 103 ALA A N 1
ATOM 782 C CA . ALA A 1 103 ? 10.062 -14.164 -11.492 1 98.75 103 ALA A CA 1
ATOM 783 C C . ALA A 1 103 ? 10.742 -14.328 -12.852 1 98.75 103 ALA A C 1
ATOM 785 O O . ALA A 1 103 ? 11.945 -14.094 -12.984 1 98.75 103 ALA A O 1
ATOM 786 N N . GLU A 1 104 ? 9.953 -14.664 -13.836 1 98.44 104 GLU A N 1
ATOM 787 C CA . GLU A 1 104 ? 10.461 -14.758 -15.195 1 98.44 104 GLU A CA 1
ATOM 788 C C . GLU A 1 104 ? 10.461 -13.398 -15.891 1 98.44 104 GLU A C 1
ATOM 790 O O . GLU A 1 104 ? 11.266 -13.148 -16.797 1 98.44 104 GLU A O 1
ATOM 795 N N . HIS A 1 105 ? 9.523 -12.594 -15.484 1 97.5 105 HIS A N 1
ATOM 796 C CA . HIS A 1 105 ? 9.312 -11.266 -16.062 1 97.5 105 HIS A CA 1
ATOM 797 C C . HIS A 1 105 ? 8.812 -10.281 -15.016 1 97.5 105 HIS A C 1
ATOM 799 O O . HIS A 1 105 ? 8.133 -10.672 -14.062 1 97.5 105 HIS A O 1
ATOM 805 N N . SER A 1 106 ? 9.25 -9.039 -15.203 1 97.94 106 SER A N 1
ATOM 806 C CA . SER A 1 106 ? 8.781 -8.023 -14.266 1 97.94 106 SER A CA 1
ATOM 807 C C . SER A 1 106 ? 8.43 -6.73 -15 1 97.94 106 SER A C 1
ATOM 809 O O . SER A 1 106 ? 8.992 -6.426 -16.047 1 97.94 106 SER A O 1
ATOM 811 N N . VAL A 1 107 ? 7.445 -6.043 -14.523 1 97.5 107 VAL A N 1
ATOM 812 C CA . VAL A 1 107 ? 7.121 -4.672 -14.906 1 97.5 107 VAL A CA 1
ATOM 813 C C . VAL A 1 107 ? 7.285 -3.744 -13.711 1 97.5 107 VAL A C 1
ATOM 815 O O . VAL A 1 107 ? 6.754 -4.016 -12.625 1 97.5 107 VAL A O 1
ATOM 818 N N . TRP A 1 108 ? 8.023 -2.705 -13.945 1 97.69 108 TRP A N 1
ATOM 819 C CA . TRP A 1 108 ? 8.391 -1.796 -12.859 1 97.69 108 TRP A CA 1
ATOM 820 C C . TRP A 1 108 ? 8.008 -0.36 -13.203 1 97.69 108 TRP A C 1
ATOM 822 O O . TRP A 1 108 ? 8.297 0.12 -14.305 1 97.69 108 TRP A O 1
ATOM 832 N N . GLN A 1 109 ? 7.309 0.291 -12.258 1 96.44 109 GLN A N 1
ATOM 833 C CA . GLN A 1 109 ? 7.012 1.716 -12.344 1 96.44 109 GLN A CA 1
ATOM 834 C C . GLN A 1 109 ? 7.266 2.414 -11.016 1 96.44 109 GLN A C 1
ATOM 836 O O . GLN A 1 109 ? 6.992 1.852 -9.953 1 96.44 109 GLN A O 1
ATOM 841 N N . THR A 1 110 ? 7.797 3.6 -11.125 1 95.94 110 THR A N 1
ATOM 842 C CA . THR A 1 110 ? 7.988 4.402 -9.922 1 95.94 110 THR A CA 1
ATOM 843 C C . THR A 1 110 ? 7.273 5.746 -10.047 1 95.94 110 THR A C 1
ATOM 845 O O . THR A 1 110 ? 7.285 6.363 -11.117 1 95.94 110 THR A O 1
ATOM 848 N N . HIS A 1 111 ? 6.672 6.168 -8.938 1 95.31 111 HIS A N 1
ATOM 849 C CA . HIS A 1 111 ? 5.898 7.402 -8.898 1 95.31 111 HIS A CA 1
ATOM 850 C C . HIS A 1 111 ? 6.262 8.25 -7.684 1 95.31 111 HIS A C 1
ATOM 852 O O . HIS A 1 111 ? 6.141 7.789 -6.543 1 95.31 111 HIS A O 1
ATOM 858 N N . PRO A 1 112 ? 6.676 9.523 -7.977 1 94.31 112 PRO A N 1
ATOM 859 C CA . PRO A 1 112 ? 6.883 10.391 -6.816 1 94.31 112 PRO A CA 1
ATOM 860 C C . PRO A 1 112 ? 5.582 10.727 -6.094 1 94.31 112 PRO A C 1
ATOM 862 O O . PRO A 1 112 ? 4.543 10.914 -6.73 1 94.31 112 PRO A O 1
ATOM 865 N N . ARG A 1 113 ? 5.609 10.766 -4.805 1 95.69 113 ARG A N 1
ATOM 866 C CA . ARG A 1 113 ? 4.496 11.25 -4 1 95.69 113 ARG A CA 1
ATOM 867 C C . ARG A 1 113 ? 4.82 12.609 -3.381 1 95.69 113 ARG A C 1
ATOM 869 O O . ARG A 1 113 ? 5.941 12.836 -2.932 1 95.69 113 ARG A O 1
ATOM 876 N N . GLY A 1 114 ? 3.807 13.484 -3.367 1 95.12 114 GLY A N 1
ATOM 877 C CA . GLY A 1 114 ? 4.012 14.797 -2.781 1 95.12 114 GLY A CA 1
ATOM 878 C C . GLY A 1 114 ? 4.797 15.734 -3.678 1 95.12 114 GLY A C 1
ATOM 879 O O . GLY A 1 114 ? 5.523 16.609 -3.191 1 95.12 114 GLY A O 1
ATOM 880 N N . SER A 1 115 ? 4.707 15.578 -4.977 1 90.62 115 SER A N 1
ATOM 881 C CA . SER A 1 115 ? 5.492 16.359 -5.922 1 90.62 115 SER A CA 1
ATOM 882 C C . SER A 1 115 ? 5.078 17.828 -5.898 1 90.62 115 SER A C 1
ATOM 884 O O . SER A 1 115 ? 5.809 18.703 -6.383 1 90.62 115 SER A O 1
ATOM 886 N N . GLU A 1 116 ? 3.994 18.172 -5.363 1 89.88 116 GLU A N 1
ATOM 887 C CA . GLU A 1 116 ? 3.496 19.531 -5.371 1 89.88 116 GLU A CA 1
ATOM 888 C C . GLU A 1 116 ? 3.67 20.188 -4.004 1 89.88 116 GLU A C 1
ATOM 890 O O . GLU A 1 116 ? 3.039 21.219 -3.713 1 89.88 116 GLU A O 1
ATOM 895 N N . LEU A 1 117 ? 4.363 19.562 -3.234 1 89.5 117 LEU A N 1
ATOM 896 C CA . LEU A 1 117 ? 4.703 20.188 -1.957 1 89.5 117 LEU A CA 1
ATOM 897 C C . LEU A 1 117 ? 5.766 21.266 -2.141 1 89.5 117 LEU A C 1
ATOM 899 O O . LEU A 1 117 ? 6.586 21.188 -3.057 1 89.5 117 LEU A O 1
ATOM 903 N N . MET B 1 1 ? -13.773 -17.875 -9.93 1 37.06 1 MET B N 1
ATOM 904 C CA . MET B 1 1 ? -13.688 -16.672 -10.766 1 37.06 1 MET B CA 1
ATOM 905 C C . MET B 1 1 ? -12.305 -16.031 -10.656 1 37.06 1 MET B C 1
ATOM 907 O O . MET B 1 1 ? -11.805 -15.82 -9.555 1 37.06 1 MET B O 1
ATOM 911 N N . SER B 1 2 ? -11.508 -16.109 -11.625 1 46.59 2 SER B N 1
ATOM 912 C CA . SER B 1 2 ? -10.094 -15.742 -11.633 1 46.59 2 SER B CA 1
ATOM 913 C C . SER B 1 2 ? -9.891 -14.305 -11.18 1 46.59 2 SER B C 1
ATOM 915 O O . SER B 1 2 ? -10.523 -13.383 -11.711 1 46.59 2 SER B O 1
ATOM 917 N N . HIS B 1 3 ? -9.766 -14.102 -9.914 1 61 3 HIS B N 1
ATOM 918 C CA . HIS B 1 3 ? -9.602 -12.711 -9.508 1 61 3 HIS B CA 1
ATOM 919 C C . HIS B 1 3 ? -8.438 -12.055 -10.25 1 61 3 HIS B C 1
ATOM 921 O O . HIS B 1 3 ? -7.336 -12.609 -10.297 1 61 3 HIS B O 1
ATOM 927 N N . SER B 1 4 ? -8.812 -11.328 -11.273 1 71.38 4 SER B N 1
ATOM 928 C CA . SER B 1 4 ? -7.844 -10.562 -12.047 1 71.38 4 SER B CA 1
ATOM 929 C C . SER B 1 4 ? -7.195 -9.469 -11.203 1 71.38 4 SER B C 1
ATOM 931 O O . SER B 1 4 ? -7.84 -8.898 -10.32 1 71.38 4 SER B O 1
ATOM 933 N N . PRO B 1 5 ? -5.941 -9.484 -11.391 1 82.38 5 PRO B N 1
ATOM 934 C CA . PRO B 1 5 ? -5.391 -8.289 -10.758 1 82.38 5 PRO B CA 1
ATOM 935 C C . PRO B 1 5 ? -6.188 -7.027 -11.078 1 82.38 5 PRO B C 1
ATOM 937 O O . PRO B 1 5 ? -7.051 -7.047 -11.961 1 82.38 5 PRO B O 1
ATOM 940 N N . GLY B 1 6 ? -6.215 -6.066 -10.234 1 87.19 6 GLY B N 1
ATOM 941 C CA . GLY B 1 6 ? -7.09 -4.906 -10.242 1 87.19 6 GLY B CA 1
ATOM 942 C C . GLY B 1 6 ? -6.359 -3.613 -10.555 1 87.19 6 GLY B C 1
ATOM 943 O O . GLY B 1 6 ? -5.52 -3.57 -11.461 1 87.19 6 GLY B O 1
ATOM 944 N N . SER B 1 7 ? -6.879 -2.633 -10.141 1 93.25 7 SER B N 1
ATOM 945 C CA . SER B 1 7 ? -6.402 -1.271 -10.359 1 93.25 7 SER B CA 1
ATOM 946 C C . SER B 1 7 ? -5.875 -0.65 -9.07 1 93.25 7 SER B C 1
ATOM 948 O O . SER B 1 7 ? -6.445 -0.858 -8 1 93.25 7 SER B O 1
ATOM 950 N N . HIS B 1 8 ? -4.781 0.08 -9.266 1 96.94 8 HIS B N 1
ATOM 951 C CA . HIS B 1 8 ? -4.109 0.74 -8.148 1 96.94 8 HIS B CA 1
ATOM 952 C C . HIS B 1 8 ? -4.211 2.258 -8.266 1 96.94 8 HIS B C 1
ATOM 954 O O . HIS B 1 8 ? -3.623 2.854 -9.172 1 96.94 8 HIS B O 1
ATOM 960 N N . GLY B 1 9 ? -4.953 2.826 -7.367 1 97.44 9 GLY B N 1
ATOM 961 C CA . GLY B 1 9 ? -5.047 4.277 -7.297 1 97.44 9 GLY B CA 1
ATOM 962 C C . GLY B 1 9 ? -4.07 4.891 -6.312 1 97.44 9 GLY B C 1
ATOM 963 O O . GLY B 1 9 ? -3.916 4.398 -5.191 1 97.44 9 GLY B O 1
ATOM 964 N N . LEU B 1 10 ? -3.375 5.895 -6.77 1 97.94 10 LEU B N 1
ATOM 965 C CA . LEU B 1 10 ? -2.521 6.723 -5.926 1 97.94 10 LEU B CA 1
ATOM 966 C C . LEU B 1 10 ? -3.131 8.109 -5.727 1 97.94 10 LEU B C 1
ATOM 968 O O . LEU B 1 10 ? -3.299 8.859 -6.691 1 97.94 10 LEU B O 1
ATOM 972 N N . LEU B 1 11 ? -3.432 8.414 -4.449 1 98.5 11 LEU B N 1
ATOM 973 C CA . LEU B 1 11 ? -4.102 9.664 -4.121 1 98.5 11 LEU B CA 1
ATOM 974 C C . LEU B 1 11 ? -3.242 10.516 -3.193 1 98.5 11 LEU B C 1
ATOM 976 O O . LEU B 1 11 ? -2.953 10.117 -2.064 1 98.5 11 LEU B O 1
ATOM 980 N N . ASP B 1 12 ? -2.869 11.703 -3.758 1 98.25 12 ASP B N 1
ATOM 981 C CA . ASP B 1 12 ? -2.199 12.719 -2.945 1 98.25 12 ASP B CA 1
ATOM 982 C C . ASP B 1 12 ? -3.166 13.82 -2.537 1 98.25 12 ASP B C 1
ATOM 984 O O . ASP B 1 12 ? -3.779 14.469 -3.393 1 98.25 12 ASP B O 1
ATOM 988 N N . LEU B 1 13 ? -3.266 14 -1.247 1 98.69 13 LEU B N 1
ATOM 989 C CA . LEU B 1 13 ? -4.137 15.047 -0.733 1 98.69 13 LEU B CA 1
ATOM 990 C C . LEU B 1 13 ? -3.32 16.172 -0.09 1 98.69 13 LEU B C 1
ATOM 992 O O . LEU B 1 13 ? -2.475 15.906 0.767 1 98.69 13 LEU B O 1
ATOM 996 N N . TYR B 1 14 ? -3.596 17.359 -0.523 1 98.31 14 TYR B N 1
ATOM 997 C CA . TYR B 1 14 ? -2.875 18.531 -0.039 1 98.31 14 TYR B CA 1
ATOM 998 C C . TYR B 1 14 ? -3.811 19.484 0.695 1 98.31 14 TYR B C 1
ATOM 1000 O O . TYR B 1 14 ? -5.008 19.531 0.41 1 98.31 14 TYR B O 1
ATOM 1008 N N . GLY B 1 15 ? -3.184 20.266 1.611 1 98.44 15 GLY B N 1
ATOM 1009 C CA . GLY B 1 15 ? -3.941 21.281 2.336 1 98.44 15 GLY B CA 1
ATOM 1010 C C . GLY B 1 15 ? -4.918 20.688 3.336 1 98.44 15 GLY B C 1
ATOM 1011 O O . GLY B 1 15 ? -5.98 21.266 3.584 1 98.44 15 GLY B O 1
ATOM 1012 N N . CYS B 1 16 ? -4.613 19.547 3.836 1 98.69 16 CYS B N 1
ATOM 1013 C CA . CYS B 1 16 ? -5.449 18.922 4.855 1 98.69 16 CYS B CA 1
ATOM 1014 C C . CYS B 1 16 ? -5.191 19.531 6.227 1 98.69 16 CYS B C 1
ATOM 1016 O O . CYS B 1 16 ? -4.047 19.844 6.566 1 98.69 16 CYS B O 1
ATOM 1018 N N . PRO B 1 17 ? -6.203 19.703 7.086 1 98.75 17 PRO B N 1
ATOM 1019 C CA . PRO B 1 17 ? -5.961 20.172 8.453 1 98.75 17 PRO B CA 1
ATOM 1020 C C . PRO B 1 17 ? -5.043 19.25 9.242 1 98.75 17 PRO B C 1
ATOM 1022 O O . PRO B 1 17 ? -5.309 18.047 9.336 1 98.75 17 PRO B O 1
ATOM 1025 N N . PRO B 1 18 ? -4.039 19.797 9.828 1 97.94 18 PRO B N 1
ATOM 1026 C CA . PRO B 1 18 ? -3.064 18.953 10.531 1 97.94 18 PRO B CA 1
ATOM 1027 C C . PRO B 1 18 ? -3.689 18.141 11.664 1 97.94 18 PRO B C 1
ATOM 1029 O O . PRO B 1 18 ? -3.234 17.047 11.961 1 97.94 18 PRO B O 1
ATOM 1032 N N . GLU B 1 19 ? -4.676 18.625 12.297 1 97.81 19 GLU B N 1
ATOM 1033 C CA . GLU B 1 19 ? -5.305 17.938 13.414 1 97.81 19 GLU B CA 1
ATOM 1034 C C . GLU B 1 19 ? -5.926 16.625 12.969 1 97.81 19 GLU B C 1
ATOM 1036 O O . GLU B 1 19 ? -5.926 15.641 13.719 1 97.81 19 GLU B O 1
ATOM 1041 N N . LEU B 1 20 ? -6.465 16.578 11.766 1 98.44 20 LEU B N 1
ATOM 1042 C CA . LEU B 1 20 ? -7.012 15.336 11.227 1 98.44 20 LEU B CA 1
ATOM 1043 C C . LEU B 1 20 ? -5.898 14.344 10.898 1 98.44 20 LEU B C 1
ATOM 1045 O O . LEU B 1 20 ? -6.047 13.141 11.117 1 98.44 20 LEU B O 1
ATOM 1049 N N . LEU B 1 21 ? -4.816 14.859 10.398 1 98.38 21 LEU B N 1
ATOM 1050 C CA . LEU B 1 21 ? -3.705 14.047 9.914 1 98.38 21 LEU B CA 1
ATOM 1051 C C . LEU B 1 21 ? -2.953 13.406 11.078 1 98.38 21 LEU B C 1
ATOM 1053 O O . LEU B 1 21 ? -2.174 12.477 10.883 1 98.38 21 LEU B O 1
ATOM 1057 N N . ARG B 1 22 ? -3.191 13.914 12.305 1 97.81 22 ARG B N 1
ATOM 1058 C CA . ARG B 1 22 ? -2.52 13.391 13.492 1 97.81 22 ARG B CA 1
ATOM 1059 C C . ARG B 1 22 ? -3.432 12.445 14.266 1 97.81 22 ARG B C 1
ATOM 1061 O O . ARG B 1 22 ? -2.996 11.805 15.227 1 97.81 22 ARG B O 1
ATOM 1068 N N . ASN B 1 23 ? -4.629 12.375 13.898 1 98 23 ASN B N 1
ATOM 1069 C CA . ASN B 1 23 ? -5.637 11.664 14.672 1 98 23 ASN B CA 1
ATOM 1070 C C . ASN B 1 23 ? -5.824 10.234 14.164 1 98 23 ASN B C 1
ATOM 1072 O O . ASN B 1 23 ? -6.605 9.992 13.242 1 98 23 ASN B O 1
ATOM 1076 N N . GLU B 1 24 ? -5.16 9.312 14.758 1 98.12 24 GLU B N 1
ATOM 1077 C CA . GLU B 1 24 ? -5.188 7.918 14.336 1 98.12 24 GLU B CA 1
ATOM 1078 C C . GLU B 1 24 ? -6.617 7.383 14.289 1 98.12 24 GLU B C 1
ATOM 1080 O O . GLU B 1 24 ? -7.012 6.73 13.32 1 98.12 24 GLU B O 1
ATOM 1085 N N . GLY B 1 25 ? -7.312 7.602 15.383 1 98.06 25 GLY B N 1
ATOM 1086 C CA . GLY B 1 25 ? -8.68 7.117 15.438 1 98.06 25 GLY B CA 1
ATOM 1087 C C . GLY B 1 25 ? -9.547 7.641 14.305 1 98.06 25 GLY B C 1
ATOM 1088 O O . GLY B 1 25 ? -10.305 6.887 13.695 1 98.06 25 GLY B O 1
ATOM 1089 N N . TYR B 1 26 ? -9.422 8.922 14.062 1 98.69 26 TYR B N 1
ATOM 1090 C CA . TYR B 1 26 ? -10.188 9.523 12.977 1 98.69 26 TYR B CA 1
ATOM 1091 C C . TYR B 1 26 ? -9.812 8.906 11.641 1 98.69 26 TYR B C 1
ATOM 1093 O O . TYR B 1 26 ? -10.688 8.562 10.844 1 98.69 26 TYR B O 1
ATOM 1101 N N . LEU B 1 27 ? -8.555 8.773 11.367 1 98.69 27 LEU B N 1
ATOM 1102 C CA . LEU B 1 27 ? -8.062 8.227 10.102 1 98.69 27 LEU B CA 1
ATOM 1103 C C . LEU B 1 27 ? -8.516 6.781 9.922 1 98.69 27 LEU B C 1
ATOM 1105 O O . LEU B 1 27 ? -8.914 6.383 8.828 1 98.69 27 LEU B O 1
ATOM 1109 N N . LYS B 1 28 ? -8.445 6.023 10.984 1 98.56 28 LYS B N 1
ATOM 1110 C CA . LYS B 1 28 ? -8.93 4.645 10.93 1 98.56 28 LYS B CA 1
ATOM 1111 C C . LYS B 1 28 ? -10.406 4.598 10.555 1 98.56 28 LYS B C 1
ATOM 1113 O O . LYS B 1 28 ? -10.805 3.816 9.688 1 98.56 28 LYS B O 1
ATOM 1118 N N . THR B 1 29 ? -11.156 5.379 11.188 1 98.62 29 THR B N 1
ATOM 1119 C CA . THR B 1 29 ? -12.586 5.43 10.922 1 98.62 29 THR B CA 1
ATOM 1120 C C . THR B 1 29 ? -12.859 5.852 9.477 1 98.62 29 THR B C 1
ATOM 1122 O O . THR B 1 29 ? -13.695 5.258 8.797 1 98.62 29 THR B O 1
ATOM 1125 N N . ALA B 1 30 ? -12.156 6.855 9.016 1 98.62 30 ALA B N 1
ATOM 1126 C CA . ALA B 1 30 ? -12.336 7.348 7.648 1 98.62 30 ALA B CA 1
ATOM 1127 C C . ALA B 1 30 ? -12.008 6.258 6.629 1 98.62 30 ALA B C 1
ATOM 1129 O O . ALA B 1 30 ? -12.75 6.066 5.66 1 98.62 30 ALA B O 1
ATOM 1130 N N . LEU B 1 31 ? -10.922 5.555 6.805 1 98.69 31 LEU B N 1
ATOM 1131 C CA . LEU B 1 31 ? -10.516 4.508 5.871 1 98.69 31 LEU B CA 1
ATOM 1132 C C . LEU B 1 31 ? -11.5 3.344 5.902 1 98.69 31 LEU B C 1
ATOM 1134 O O . LEU B 1 31 ? -11.875 2.811 4.855 1 98.69 31 LEU B O 1
ATOM 1138 N N . GLU B 1 32 ? -11.906 2.934 7.07 1 98.5 32 GLU B N 1
ATOM 1139 C CA . GLU B 1 32 ? -12.852 1.828 7.191 1 98.5 32 GLU B CA 1
ATOM 1140 C C . GLU B 1 32 ? -14.203 2.189 6.586 1 98.5 32 GLU B C 1
ATOM 1142 O O . GLU B 1 32 ? -14.844 1.357 5.938 1 98.5 32 GLU B O 1
ATOM 1147 N N . HIS B 1 33 ? -14.609 3.361 6.906 1 98.38 33 HIS B N 1
ATOM 1148 C CA . HIS B 1 33 ? -15.844 3.836 6.289 1 98.38 33 HIS B CA 1
ATOM 1149 C C . HIS B 1 33 ? -15.75 3.793 4.77 1 98.38 33 HIS B C 1
ATOM 1151 O O . HIS B 1 33 ? -16.703 3.371 4.098 1 98.38 33 HIS B O 1
ATOM 1157 N N . THR B 1 34 ? -14.641 4.25 4.203 1 98.31 34 THR B N 1
ATOM 1158 C CA . THR B 1 34 ? -14.43 4.23 2.76 1 98.31 34 THR B CA 1
ATOM 1159 C C . THR B 1 34 ? -14.469 2.803 2.227 1 98.31 34 THR B C 1
ATOM 1161 O O . THR B 1 34 ? -15.133 2.529 1.22 1 98.31 34 THR B O 1
ATOM 1164 N N . ALA B 1 35 ? -13.773 1.866 2.908 1 98 35 ALA B N 1
ATOM 1165 C CA . ALA B 1 35 ? -13.781 0.464 2.498 1 98 35 ALA B CA 1
ATOM 1166 C C . ALA B 1 35 ? -15.211 -0.08 2.436 1 98 35 ALA B C 1
ATOM 1168 O O . ALA B 1 35 ? -15.586 -0.737 1.461 1 98 35 ALA B O 1
ATOM 1169 N N . HIS B 1 36 ? -15.992 0.24 3.449 1 97.06 36 HIS B N 1
ATOM 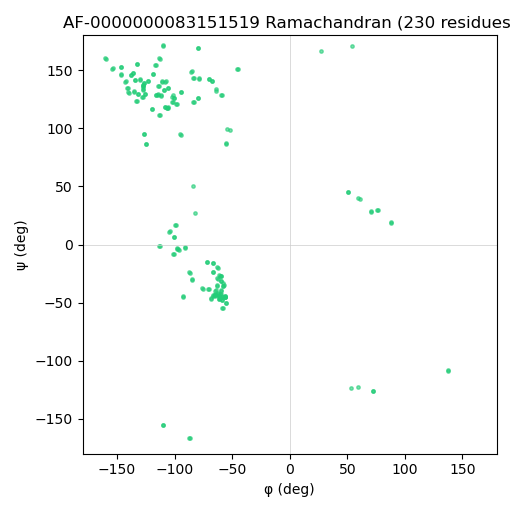1170 C CA . HIS B 1 36 ? -17.375 -0.208 3.492 1 97.06 36 HIS B CA 1
ATOM 1171 C C . HIS B 1 36 ? -18.188 0.405 2.357 1 97.06 36 HIS B C 1
ATOM 1173 O O . HIS B 1 36 ? -18.984 -0.286 1.713 1 97.06 36 HIS B O 1
ATOM 1179 N N . HIS B 1 37 ? -17.969 1.616 2.158 1 96.31 37 HIS B N 1
ATOM 1180 C CA . HIS B 1 37 ? -18.703 2.346 1.136 1 96.31 37 HIS B CA 1
ATOM 1181 C C . HIS B 1 37 ? -18.484 1.734 -0.244 1 96.31 37 HIS B C 1
ATOM 1183 O O . HIS B 1 37 ? -19.422 1.641 -1.043 1 96.31 37 HIS B O 1
ATOM 1189 N N . ILE B 1 38 ? -17.312 1.317 -0.565 1 95 38 ILE B N 1
ATOM 1190 C CA . ILE B 1 38 ? -17.016 0.839 -1.909 1 95 38 ILE B CA 1
ATOM 1191 C C . ILE B 1 38 ? -17.25 -0.667 -1.987 1 95 38 ILE B C 1
ATOM 1193 O O . ILE B 1 38 ? -17.062 -1.276 -3.045 1 95 38 ILE B O 1
ATOM 1197 N N . GLY B 1 39 ? -17.609 -1.253 -0.896 1 95.44 39 GLY B N 1
ATOM 1198 C CA . GLY B 1 39 ? -17.984 -2.658 -0.884 1 95.44 39 GLY B CA 1
ATOM 1199 C C . GLY B 1 39 ? -16.812 -3.59 -0.675 1 95.44 39 GLY B C 1
ATOM 1200 O O . GLY B 1 39 ? -16.875 -4.77 -1.025 1 95.44 39 GLY B O 1
ATOM 1201 N N . ALA B 1 40 ? -15.711 -3.107 -0.159 1 95.69 40 ALA B N 1
ATOM 1202 C CA . ALA B 1 40 ? -14.547 -3.939 0.12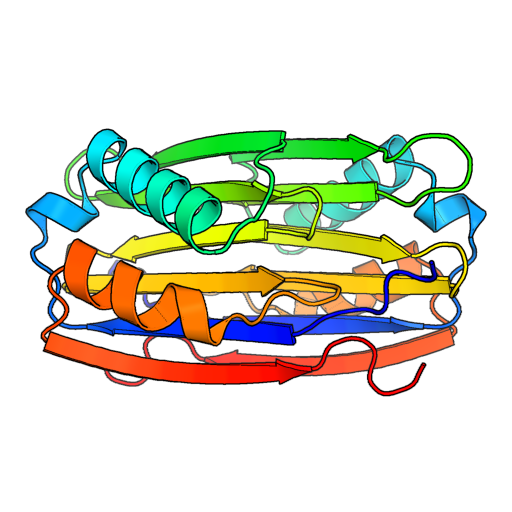1 1 95.69 40 ALA B CA 1
ATOM 1203 C C . ALA B 1 40 ? -14.656 -4.602 1.491 1 95.69 40 ALA B C 1
ATOM 1205 O O . ALA B 1 40 ? -15.242 -4.031 2.416 1 95.69 40 ALA B O 1
ATOM 1206 N N . THR B 1 41 ? -14.102 -5.766 1.639 1 95.5 41 THR B N 1
ATOM 1207 C CA . THR B 1 41 ? -14.117 -6.5 2.898 1 95.5 41 THR B CA 1
ATOM 1208 C C . THR B 1 41 ? -12.812 -6.297 3.664 1 95.5 41 THR B C 1
ATOM 1210 O O . THR B 1 41 ? -11.75 -6.715 3.205 1 95.5 41 THR B O 1
ATOM 1213 N N . VAL B 1 42 ? -12.945 -5.766 4.875 1 97.5 42 VAL B N 1
ATOM 1214 C CA . VAL B 1 42 ? -11.766 -5.527 5.703 1 97.5 42 VAL B CA 1
ATOM 1215 C C . VAL B 1 42 ? -11.383 -6.809 6.441 1 97.5 42 VAL B C 1
ATOM 1217 O O . VAL B 1 42 ? -12.203 -7.379 7.168 1 97.5 42 VAL B O 1
ATOM 1220 N N . LEU B 1 43 ? -10.18 -7.219 6.219 1 96.25 43 LEU B N 1
ATOM 1221 C CA . LEU B 1 43 ? -9.656 -8.398 6.902 1 96.25 43 LEU B CA 1
ATOM 1222 C C . LEU B 1 43 ? -8.93 -8 8.18 1 96.25 43 LEU B C 1
ATOM 1224 O O . LEU B 1 43 ? -9.078 -8.656 9.211 1 96.25 43 LEU B O 1
ATOM 1228 N N . GLU B 1 44 ? -8.109 -6.969 8.086 1 95.75 44 GLU B N 1
ATOM 1229 C CA . GLU B 1 44 ? -7.293 -6.492 9.203 1 95.75 44 GLU B CA 1
ATOM 1230 C C . GLU B 1 44 ? -6.973 -5.008 9.055 1 95.75 44 GLU B C 1
ATOM 1232 O O . GLU B 1 44 ? -6.98 -4.473 7.945 1 95.75 44 GLU B O 1
ATOM 1237 N N . SER B 1 45 ? -6.77 -4.344 10.242 1 96.75 45 SER B N 1
ATOM 1238 C CA . SER B 1 45 ? -6.355 -2.947 10.273 1 96.75 45 SER B CA 1
ATOM 1239 C C . SER B 1 45 ? -5.117 -2.756 11.141 1 96.75 45 SER B C 1
ATOM 1241 O O . SER B 1 45 ? -4.996 -3.371 12.203 1 96.75 45 SER B O 1
ATOM 1243 N N . ARG B 1 46 ? -4.203 -1.945 10.625 1 96.44 46 ARG B N 1
ATOM 1244 C CA . ARG B 1 46 ? -3.035 -1.58 11.422 1 96.44 46 ARG B CA 1
ATOM 1245 C C . ARG B 1 46 ? -2.674 -0.112 11.219 1 96.44 46 ARG B C 1
ATOM 1247 O O . ARG B 1 46 ? -2.602 0.365 10.086 1 96.44 46 ARG B O 1
ATOM 1254 N N . PHE B 1 47 ? -2.492 0.524 12.438 1 96.75 47 PHE B N 1
ATOM 1255 C CA . PHE B 1 47 ? -2.113 1.932 12.414 1 96.75 47 PHE B CA 1
ATOM 1256 C C . PHE B 1 47 ? -1.005 2.209 13.422 1 96.75 47 PHE B C 1
ATOM 1258 O O . PHE B 1 47 ? -0.94 1.568 14.477 1 96.75 47 PHE B O 1
ATOM 1265 N N . HIS B 1 48 ? -0.166 3.141 13.078 1 96.44 48 HIS B N 1
ATOM 1266 C CA . HIS B 1 48 ? 0.926 3.598 13.93 1 96.44 48 HIS B CA 1
ATOM 1267 C C . HIS B 1 48 ? 1.015 5.117 13.945 1 96.44 48 HIS B C 1
ATOM 1269 O O . HIS B 1 48 ? 1.072 5.75 12.883 1 96.44 48 HIS B O 1
ATOM 1275 N N . THR B 1 49 ? 1.1 5.664 15.125 1 96.12 49 THR B N 1
ATOM 1276 C CA . THR B 1 49 ? 1.277 7.102 15.289 1 96.12 49 THR B CA 1
ATOM 1277 C C . THR B 1 49 ? 2.73 7.434 15.617 1 96.12 49 THR B C 1
ATOM 1279 O O . THR B 1 49 ? 3.336 6.809 16.484 1 96.12 49 THR B O 1
ATOM 1282 N N . PHE B 1 50 ? 3.348 8.406 14.836 1 92.69 50 PHE B N 1
ATOM 1283 C CA . PHE B 1 50 ? 4.73 8.812 15.062 1 92.69 50 PHE B CA 1
ATOM 1284 C C . PHE B 1 50 ? 4.809 9.875 16.156 1 92.69 50 PHE B C 1
ATOM 1286 O O . PHE B 1 50 ? 4.211 10.938 16.031 1 92.69 50 PHE B O 1
ATOM 1293 N N . GLY B 1 51 ? 4.27 9.789 17.312 1 85.88 51 GLY B N 1
ATOM 1294 C CA . GLY B 1 51 ? 4.262 10.578 18.531 1 85.88 51 GLY B CA 1
ATOM 1295 C C . GLY B 1 51 ? 4.504 12.055 18.281 1 85.88 51 GLY B C 1
ATOM 1296 O O . GLY B 1 51 ? 4.875 12.453 17.172 1 85.88 51 GLY B O 1
ATOM 1297 N N . GLY B 1 52 ? 4.246 12.859 19.281 1 87.62 52 GLY B N 1
ATOM 1298 C CA . GLY B 1 52 ? 4.402 14.297 19.203 1 87.62 52 GLY B CA 1
ATOM 1299 C C . GLY B 1 52 ? 3.553 14.938 18.125 1 87.62 52 GLY B C 1
ATOM 1300 O O . GLY B 1 52 ? 2.332 14.766 18.109 1 87.62 52 GLY B O 1
ATOM 1301 N N . GLU B 1 53 ? 4.219 15.641 17.234 1 86.44 53 GLU B N 1
ATOM 1302 C CA . GLU B 1 53 ? 3.535 16.312 16.125 1 86.44 53 GLU B CA 1
ATOM 1303 C C . GLU B 1 53 ? 3.635 15.5 14.836 1 86.44 53 GLU B C 1
ATOM 1305 O O . GLU B 1 53 ? 3.375 16.016 13.75 1 86.44 53 GLU B O 1
ATOM 1310 N N . GLY B 1 54 ? 3.979 14.258 15.031 1 92.19 54 GLY B N 1
ATOM 1311 C CA . GLY B 1 54 ? 4.18 13.414 13.867 1 92.19 54 GLY B CA 1
ATOM 1312 C C . GLY B 1 54 ? 2.883 12.891 13.273 1 92.19 54 GLY B C 1
ATOM 1313 O O . GLY B 1 54 ? 1.809 13.102 13.844 1 92.19 54 GLY B O 1
ATOM 1314 N N . GLY B 1 55 ? 2.943 12.312 12.125 1 96.12 55 GLY B N 1
ATOM 1315 C CA . GLY B 1 55 ? 1.793 11.797 11.398 1 96.12 55 GLY B CA 1
ATOM 1316 C C . GLY B 1 55 ? 1.436 10.375 11.773 1 96.12 55 GLY B C 1
ATOM 1317 O O . GLY B 1 55 ? 1.753 9.914 12.875 1 96.12 55 GLY B O 1
ATOM 1318 N N . VAL B 1 56 ? 0.623 9.828 10.953 1 97.19 56 VAL B N 1
ATOM 1319 C CA . VAL B 1 56 ? 0.121 8.469 11.133 1 97.19 56 VAL B CA 1
ATOM 1320 C C . VAL B 1 56 ? 0.354 7.656 9.859 1 97.19 56 VAL B C 1
ATOM 1322 O O . VAL B 1 56 ? 0.191 8.172 8.75 1 97.19 56 VAL B O 1
ATOM 1325 N N . THR B 1 57 ? 0.807 6.469 9.992 1 96.88 57 THR B N 1
ATOM 1326 C CA . THR B 1 57 ? 0.767 5.477 8.93 1 96.88 57 THR B CA 1
ATOM 1327 C C . THR B 1 57 ? -0.249 4.383 9.242 1 96.88 57 THR B C 1
ATOM 1329 O O . THR B 1 57 ? -0.315 3.898 10.375 1 96.88 57 THR B O 1
ATOM 1332 N N . GLY B 1 58 ? -1.089 4.051 8.25 1 97.19 58 GLY B N 1
ATOM 1333 C CA . GLY B 1 58 ? -2.121 3.047 8.461 1 97.19 58 GLY B CA 1
ATOM 1334 C C . GLY B 1 58 ? -2.416 2.227 7.223 1 97.19 58 GLY B C 1
ATOM 1335 O O . GLY B 1 58 ? -2.209 2.691 6.102 1 97.19 58 GLY B O 1
ATOM 1336 N N . VAL B 1 59 ? -2.877 1.017 7.5 1 98.06 59 VAL B N 1
ATOM 1337 C CA . VAL B 1 59 ? -3.25 0.145 6.391 1 98.06 59 VAL B CA 1
ATOM 1338 C C . VAL B 1 59 ? -4.488 -0.666 6.766 1 98.06 59 VAL B C 1
ATOM 1340 O O . VAL B 1 59 ? -4.648 -1.072 7.918 1 98.06 59 VAL B O 1
ATOM 1343 N N . LEU B 1 60 ? -5.328 -0.803 5.824 1 97.94 60 LEU B N 1
ATOM 1344 C CA . LEU B 1 60 ? -6.359 -1.836 5.832 1 97.94 60 LEU B CA 1
ATOM 1345 C C . LEU B 1 60 ? -6.012 -2.955 4.855 1 97.94 60 LEU B C 1
ATOM 1347 O O . LEU B 1 60 ? -5.898 -2.719 3.65 1 97.94 60 LEU B O 1
ATOM 1351 N N . LEU B 1 61 ? -5.848 -4.145 5.43 1 97.38 61 LEU B N 1
ATOM 1352 C CA . LEU B 1 61 ? -5.809 -5.316 4.559 1 97.38 61 LEU B CA 1
ATOM 1353 C C . LEU B 1 61 ? -7.215 -5.734 4.148 1 97.38 61 LEU B C 1
ATOM 1355 O O . LEU B 1 61 ? -8.078 -5.945 5.004 1 97.38 61 LEU B O 1
ATOM 1359 N N . LEU B 1 62 ? -7.383 -5.836 2.812 1 96.56 62 LEU B N 1
ATOM 1360 C CA . LEU B 1 62 ? -8.688 -6.184 2.27 1 96.56 62 LEU B CA 1
ATOM 1361 C C . LEU B 1 62 ? -8.656 -7.559 1.609 1 96.56 62 LEU B C 1
ATOM 1363 O O . LEU B 1 62 ? -7.586 -8.055 1.258 1 96.56 62 LEU B O 1
ATOM 1367 N N . ALA B 1 63 ? -9.875 -8.195 1.439 1 92.88 63 ALA B N 1
ATOM 1368 C CA . ALA B 1 63 ? -9.961 -9.367 0.577 1 92.88 63 ALA B CA 1
ATOM 1369 C C . ALA B 1 63 ? -9.562 -9.031 -0.856 1 92.88 63 ALA B C 1
ATOM 1371 O O . ALA B 1 63 ? -9.008 -9.867 -1.569 1 92.88 63 ALA B O 1
ATOM 1372 N N . GLU B 1 64 ? -9.727 -7.801 -1.282 1 88.81 64 GLU B N 1
ATOM 1373 C CA . GLU B 1 64 ? -9.469 -7.324 -2.639 1 88.81 64 GLU B CA 1
ATOM 1374 C C . GLU B 1 64 ? -8.078 -6.699 -2.748 1 88.81 64 GLU B C 1
ATOM 1376 O O . GLU B 1 64 ? -7.621 -6.395 -3.85 1 88.81 64 GLU B O 1
ATOM 1381 N N . SER B 1 65 ? -7.348 -6.582 -1.66 1 95 65 SER B N 1
ATOM 1382 C CA . SER B 1 65 ? -5.98 -6.07 -1.587 1 95 65 SER B CA 1
ATOM 1383 C C . SER B 1 65 ? -5.801 -5.148 -0.385 1 95 65 SER B C 1
ATOM 1385 O O . SER B 1 65 ? -5.797 -5.605 0.759 1 95 65 SER B O 1
ATOM 1387 N N . HIS B 1 66 ? -5.664 -3.734 -0.685 1 97.38 66 HIS B N 1
ATOM 1388 C CA . HIS B 1 66 ? -5.445 -2.951 0.525 1 97.38 66 HIS B CA 1
ATOM 1389 C C . HIS B 1 66 ? -5.781 -1.48 0.298 1 97.38 66 HIS B C 1
ATOM 1391 O O . HIS B 1 66 ? -5.879 -1.033 -0.847 1 97.38 66 HIS B O 1
ATOM 1397 N N . LEU B 1 67 ? -6.012 -0.775 1.373 1 98.19 67 LEU B N 1
ATOM 1398 C CA . LEU B 1 67 ? -5.934 0.677 1.493 1 98.19 67 LEU B CA 1
ATOM 1399 C C . LEU B 1 67 ? -4.812 1.083 2.443 1 98.19 67 LEU B C 1
ATOM 1401 O O . LEU B 1 67 ? -4.621 0.459 3.488 1 98.19 67 LEU B O 1
ATOM 1405 N N . SER B 1 68 ? -4.035 2.096 2.074 1 98.19 68 SER B N 1
ATOM 1406 C CA . SER B 1 68 ? -3.047 2.625 3.008 1 98.19 68 SER B CA 1
ATOM 1407 C C . SER B 1 68 ? -3.107 4.148 3.072 1 98.19 68 SER B C 1
ATOM 1409 O O . SER B 1 68 ? -3.613 4.793 2.152 1 98.19 68 SER B O 1
ATOM 1411 N N . ILE B 1 69 ? -2.66 4.672 4.199 1 98.38 69 ILE B N 1
ATOM 1412 C CA . ILE B 1 69 ? -2.549 6.121 4.359 1 98.38 69 ILE B CA 1
ATOM 1413 C C . ILE B 1 69 ? -1.271 6.461 5.121 1 98.38 69 ILE B C 1
ATOM 1415 O O . ILE B 1 69 ? -0.919 5.777 6.09 1 98.38 69 ILE B O 1
ATOM 1419 N N . HIS B 1 70 ? -0.542 7.398 4.699 1 97.62 70 HIS B N 1
ATOM 1420 C CA . HIS B 1 70 ? 0.604 8.016 5.355 1 97.62 70 HIS B CA 1
ATOM 1421 C C . HIS B 1 70 ? 0.464 9.531 5.398 1 97.62 70 HIS B C 1
ATOM 1423 O O . HIS B 1 70 ? 0.24 10.172 4.367 1 97.62 70 HIS B O 1
ATOM 1429 N N . THR B 1 71 ? 0.592 10.078 6.59 1 97.62 71 THR B N 1
ATOM 1430 C CA . THR B 1 71 ? 0.293 11.5 6.699 1 97.62 71 THR B CA 1
ATOM 1431 C C . THR B 1 71 ? 1.524 12.281 7.156 1 97.62 71 THR B C 1
ATOM 1433 O O . THR B 1 71 ? 2.375 11.742 7.871 1 97.62 71 THR B O 1
ATOM 1436 N N . TRP B 1 72 ? 1.631 13.477 6.676 1 96.38 72 TRP B N 1
ATOM 1437 C CA . TRP B 1 72 ? 2.605 14.492 7.074 1 96.38 72 TRP B CA 1
ATOM 1438 C C . TRP B 1 72 ? 1.91 15.781 7.492 1 96.38 72 TRP B C 1
ATOM 1440 O O . TRP B 1 72 ? 1.819 16.734 6.707 1 96.38 72 TRP B O 1
ATOM 1450 N N . PRO B 1 73 ? 1.547 15.789 8.781 1 97.25 73 PRO B N 1
ATOM 1451 C CA . PRO B 1 73 ? 0.778 16.938 9.266 1 97.25 73 PRO B CA 1
ATOM 1452 C C . PRO B 1 73 ? 1.505 18.266 9.047 1 97.25 73 PRO B C 1
ATOM 1454 O O . PRO B 1 73 ? 0.869 19.281 8.758 1 97.25 73 PRO B O 1
ATOM 1457 N N . GLU B 1 74 ? 2.816 18.297 9.148 1 94.81 74 GLU B N 1
ATOM 1458 C CA . GLU B 1 74 ? 3.605 19.516 8.984 1 94.81 74 GLU B CA 1
ATOM 1459 C C . GLU B 1 74 ? 3.461 20.094 7.578 1 94.81 74 GLU B C 1
ATOM 1461 O O . GLU B 1 74 ? 3.709 21.281 7.355 1 94.81 74 GLU B O 1
ATOM 1466 N N . HIS B 1 75 ? 3.041 19.281 6.652 1 95.31 75 HIS B N 1
ATOM 1467 C CA . HIS B 1 75 ? 2.891 19.734 5.27 1 95.31 75 HIS B CA 1
ATOM 1468 C C . HIS B 1 75 ? 1.422 19.75 4.859 1 95.31 75 HIS B C 1
ATOM 1470 O O . HIS B 1 75 ? 1.1 20.078 3.715 1 95.31 75 HIS B O 1
ATOM 1476 N N . GLY B 1 76 ? 0.565 19.328 5.805 1 97.38 76 GLY B N 1
ATOM 1477 C CA . GLY B 1 76 ? -0.831 19.188 5.426 1 97.38 76 GLY B CA 1
ATOM 1478 C C . GLY B 1 76 ? -1.038 18.172 4.305 1 97.38 76 GLY B C 1
ATOM 1479 O O . GLY B 1 76 ? -1.86 18.391 3.414 1 97.38 76 GLY B O 1
ATOM 1480 N N . PHE B 1 77 ? -0.319 17.078 4.344 1 97.75 77 PHE B N 1
ATOM 1481 C CA . PHE B 1 77 ? -0.248 16.172 3.213 1 97.75 77 PHE B CA 1
ATOM 1482 C C . PHE B 1 77 ? -0.593 14.742 3.646 1 97.75 77 PHE B C 1
ATOM 1484 O O . PHE B 1 77 ? -0.185 14.305 4.723 1 97.75 77 PHE B O 1
ATOM 1491 N N . ALA B 1 78 ? -1.359 14.039 2.816 1 98.38 78 ALA B N 1
ATOM 1492 C CA . ALA B 1 78 ? -1.603 12.609 2.967 1 98.38 78 ALA B CA 1
ATOM 1493 C C . ALA B 1 78 ? -1.404 11.875 1.642 1 98.38 78 ALA B C 1
ATOM 1495 O O . ALA B 1 78 ? -1.854 12.344 0.593 1 98.38 78 ALA B O 1
ATOM 1496 N N . ALA B 1 79 ? -0.632 10.852 1.703 1 98.19 79 ALA B N 1
ATOM 1497 C CA . ALA B 1 79 ? -0.523 9.922 0.585 1 98.19 79 ALA B CA 1
ATOM 1498 C C . ALA B 1 79 ? -1.362 8.672 0.831 1 98.19 79 ALA B C 1
ATOM 1500 O O . ALA B 1 79 ? -1.201 7.996 1.851 1 98.19 79 ALA B O 1
ATOM 1501 N N . ILE B 1 80 ? -2.264 8.297 -0.091 1 98.44 80 ILE B N 1
ATOM 1502 C CA . ILE B 1 80 ? -3.188 7.18 0.08 1 98.44 80 ILE B CA 1
ATOM 1503 C C . ILE B 1 80 ? -3.086 6.238 -1.118 1 98.44 80 ILE B C 1
ATOM 1505 O O . ILE B 1 80 ? -3.059 6.688 -2.268 1 98.44 80 ILE B O 1
ATOM 1509 N N . ASP B 1 81 ? -3 4.957 -0.821 1 97.75 81 ASP B N 1
ATOM 1510 C CA . ASP B 1 81 ? -3.084 3.918 -1.844 1 97.75 81 ASP B CA 1
ATOM 1511 C C . ASP B 1 81 ? -4.434 3.205 -1.792 1 97.75 81 ASP B C 1
ATOM 1513 O O . ASP B 1 81 ? -4.891 2.803 -0.72 1 97.75 81 ASP B O 1
ATOM 1517 N N . ILE B 1 82 ? -4.953 3.053 -2.949 1 97.88 82 ILE B N 1
ATOM 1518 C CA . ILE B 1 82 ? -6.184 2.289 -3.113 1 97.88 82 ILE B CA 1
ATOM 1519 C C . ILE B 1 82 ? -5.98 1.197 -4.16 1 97.88 82 ILE B C 1
ATOM 1521 O O . ILE B 1 82 ? -6.137 1.441 -5.359 1 97.88 82 ILE B O 1
ATOM 1525 N N . PHE B 1 83 ? -5.656 0.001 -3.695 1 97.5 83 PHE B N 1
ATOM 1526 C CA . PHE B 1 83 ? -5.516 -1.141 -4.594 1 97.5 83 PHE B CA 1
ATOM 1527 C C . PHE B 1 83 ? -6.699 -2.094 -4.441 1 97.5 83 PHE B C 1
ATOM 1529 O O . PHE B 1 83 ? -6.902 -2.67 -3.373 1 97.5 83 PHE B O 1
ATOM 1536 N N . LEU B 1 84 ? -7.398 -2.217 -5.523 1 95.19 84 LEU B N 1
ATOM 1537 C CA . LEU B 1 84 ? -8.594 -3.057 -5.512 1 95.19 84 LEU B CA 1
ATOM 1538 C C . LEU B 1 84 ? -8.586 -4.027 -6.688 1 95.19 84 LEU B C 1
ATOM 1540 O O . LEU B 1 84 ? -8.156 -3.676 -7.785 1 95.19 84 LEU B O 1
ATOM 1544 N N . CYS B 1 85 ? -9.023 -5.148 -6.438 1 90.06 85 CYS B N 1
ATOM 1545 C CA . CYS B 1 85 ? -9.125 -6.152 -7.492 1 90.06 85 CYS B CA 1
ATOM 1546 C C . CYS B 1 85 ? -10.586 -6.426 -7.848 1 90.06 85 CYS B C 1
ATOM 1548 O O . CYS B 1 85 ? -11.492 -5.953 -7.164 1 90.06 85 CYS B O 1
ATOM 1550 N N . GLY B 1 86 ? -10.797 -7.188 -8.914 1 83.25 86 GLY B N 1
ATOM 1551 C CA . GLY B 1 86 ? -12.133 -7.598 -9.32 1 83.25 86 GLY B CA 1
ATOM 1552 C C . GLY B 1 86 ? -12.945 -6.461 -9.906 1 83.25 86 GLY B C 1
ATOM 1553 O O . GLY B 1 86 ? -12.5 -5.773 -10.82 1 83.25 86 GLY B O 1
ATOM 1554 N N . HIS B 1 87 ? -14.172 -6.293 -9.289 1 83.62 87 HIS B N 1
ATOM 1555 C CA . HIS B 1 87 ? -15.117 -5.367 -9.898 1 83.62 87 HIS B CA 1
ATOM 1556 C C . HIS B 1 87 ? -15.078 -4.004 -9.219 1 83.62 87 HIS B C 1
ATOM 1558 O O . HIS B 1 87 ? -15.703 -3.051 -9.695 1 83.62 87 HIS B O 1
ATOM 1564 N N . LEU B 1 88 ? -14.281 -3.891 -8.203 1 89.5 88 LEU B N 1
ATOM 1565 C CA . LEU B 1 88 ? -14.234 -2.625 -7.48 1 89.5 88 LEU B CA 1
ATOM 1566 C C . LEU B 1 88 ? -13.289 -1.645 -8.172 1 89.5 88 LEU B C 1
ATOM 1568 O O . LEU B 1 88 ? -12.273 -2.049 -8.734 1 89.5 88 LEU B O 1
ATOM 1572 N N . ARG B 1 89 ? -13.742 -0.386 -8.117 1 89.5 89 ARG B N 1
ATOM 1573 C CA . ARG B 1 89 ? -12.977 0.665 -8.781 1 89.5 89 ARG B CA 1
ATOM 1574 C C . ARG B 1 89 ? -12.414 1.658 -7.77 1 89.5 89 ARG B C 1
ATOM 1576 O O . ARG B 1 89 ? -13.164 2.221 -6.965 1 89.5 89 ARG B O 1
ATOM 1583 N N . PRO B 1 90 ? -11.094 1.942 -7.852 1 94.88 90 PRO B N 1
ATOM 1584 C CA . PRO B 1 90 ? -10.461 2.848 -6.891 1 94.88 90 PRO B CA 1
ATOM 1585 C C . PRO B 1 90 ? -11.078 4.246 -6.902 1 94.88 90 PRO B C 1
ATOM 1587 O O . PRO B 1 90 ? -11.102 4.926 -5.875 1 94.88 90 PRO B O 1
ATOM 1590 N N . GLU B 1 91 ? -11.641 4.672 -7.996 1 94.12 91 GLU B N 1
ATOM 1591 C CA . GLU B 1 91 ? -12.18 6.023 -8.141 1 94.12 91 GLU B CA 1
ATOM 1592 C C . GLU B 1 91 ? -13.328 6.27 -7.168 1 94.12 91 GLU B C 1
ATOM 1594 O O . GLU B 1 91 ? -13.539 7.402 -6.73 1 94.12 91 GLU B O 1
ATOM 1599 N N . ALA B 1 92 ? -13.977 5.25 -6.855 1 92.81 92 ALA B N 1
ATOM 1600 C CA . ALA B 1 92 ? -15.125 5.367 -5.953 1 92.81 92 ALA B CA 1
ATOM 1601 C C . ALA B 1 92 ? -14.68 5.773 -4.551 1 92.81 92 ALA B C 1
ATOM 1603 O O . ALA B 1 92 ? -15.469 6.324 -3.777 1 92.81 92 ALA B O 1
ATOM 1604 N N . ALA B 1 93 ? -13.453 5.512 -4.203 1 96.19 93 ALA B N 1
ATOM 1605 C CA . ALA B 1 93 ? -12.93 5.816 -2.875 1 96.19 93 ALA B CA 1
ATOM 1606 C C . ALA B 1 93 ? -12.391 7.242 -2.811 1 96.19 93 ALA B C 1
ATOM 1608 O O . ALA B 1 93 ? -12.289 7.828 -1.73 1 96.19 93 ALA B O 1
ATOM 1609 N N . LYS B 1 94 ? -12.031 7.77 -3.92 1 96.44 94 LYS B N 1
ATOM 1610 C CA . LYS B 1 94 ? -11.297 9.023 -4.02 1 96.44 94 LYS B CA 1
ATOM 1611 C C . LYS B 1 94 ? -12.062 10.172 -3.367 1 96.44 94 LYS B C 1
ATOM 1613 O O . LYS B 1 94 ? -11.547 10.844 -2.477 1 96.44 94 LYS B O 1
ATOM 1618 N N . GLU B 1 95 ? -13.32 10.367 -3.795 1 94.69 95 GLU B N 1
ATOM 1619 C CA . GLU B 1 95 ? -14.102 11.508 -3.318 1 94.69 95 GLU B CA 1
ATOM 1620 C C . GLU B 1 95 ? -14.367 11.406 -1.818 1 94.69 95 GLU B C 1
ATOM 1622 O O . GLU B 1 95 ? -14.305 12.406 -1.104 1 94.69 95 GLU B O 1
ATOM 1627 N N . THR B 1 96 ? -14.633 10.227 -1.405 1 97.25 96 THR B N 1
ATOM 1628 C CA . THR B 1 96 ? -14.898 10 0.01 1 97.25 96 THR B CA 1
ATOM 1629 C C . THR B 1 96 ? -13.703 10.406 0.861 1 97.25 96 THR B C 1
ATOM 1631 O O . THR B 1 96 ? -13.852 11.086 1.876 1 97.25 96 THR B O 1
ATOM 1634 N N . LEU B 1 97 ? -12.523 10.094 0.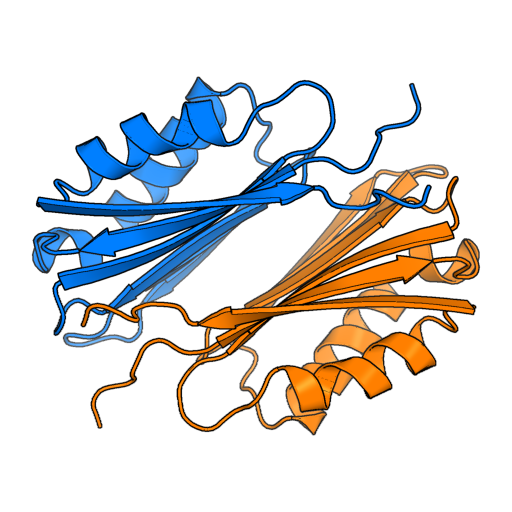459 1 98.56 97 LEU B N 1
ATOM 1635 C CA . LEU B 1 97 ? -11.312 10.367 1.225 1 98.56 97 LEU B CA 1
ATOM 1636 C C . LEU B 1 97 ? -10.938 11.844 1.133 1 98.56 97 LEU B C 1
ATOM 1638 O O . LEU B 1 97 ? -10.484 12.438 2.113 1 98.56 97 LEU B O 1
ATOM 1642 N N . GLN B 1 98 ? -11.125 12.43 -0.003 1 98.25 98 GLN B N 1
ATOM 1643 C CA . GLN B 1 98 ? -10.875 13.867 -0.157 1 98.25 98 GLN B CA 1
ATOM 1644 C C . GLN B 1 98 ? -11.75 14.68 0.797 1 98.25 98 GLN B C 1
ATOM 1646 O O . GLN B 1 98 ? -11.266 15.625 1.428 1 98.25 98 GLN B O 1
ATOM 1651 N N . HIS B 1 99 ? -13.008 14.273 0.856 1 98.19 99 HIS B N 1
ATOM 1652 C CA . HIS B 1 99 ? -13.938 14.969 1.736 1 98.19 99 HIS B CA 1
ATOM 1653 C C . HIS B 1 99 ? -13.602 14.727 3.203 1 98.19 99 HIS B C 1
ATOM 1655 O O . HIS B 1 99 ? -13.594 15.664 4.008 1 98.19 99 HIS B O 1
ATOM 1661 N N . ALA B 1 100 ? -13.359 13.516 3.545 1 98.62 100 ALA B N 1
ATOM 1662 C CA . ALA B 1 100 ? -13.07 13.148 4.93 1 98.62 100 ALA B CA 1
ATOM 1663 C C . ALA B 1 100 ? -11.859 13.914 5.461 1 98.62 100 ALA B C 1
ATOM 1665 O O . ALA B 1 100 ? -11.836 14.312 6.629 1 98.62 100 ALA B O 1
ATOM 1666 N N . LEU B 1 101 ? -10.875 14.148 4.543 1 98.81 101 LEU B N 1
ATOM 1667 C CA . LEU B 1 101 ? -9.648 14.789 5.016 1 98.81 101 LEU B CA 1
ATOM 1668 C C . LEU B 1 101 ? -9.641 16.266 4.676 1 98.81 101 LEU B C 1
ATOM 1670 O O . LEU B 1 101 ? -8.617 16.953 4.852 1 98.81 101 LEU B O 1
ATOM 1674 N N . GLU B 1 102 ? -10.766 16.75 4.156 1 98.81 102 GLU B N 1
ATOM 1675 C CA . GLU B 1 102 ? -10.953 18.172 3.859 1 98.81 102 GLU B CA 1
ATOM 1676 C C . GLU B 1 102 ? -9.789 18.719 3.043 1 98.81 102 GLU B C 1
ATOM 1678 O O . GLU B 1 102 ? -9.25 19.781 3.359 1 98.81 102 GLU B O 1
ATOM 1683 N N . ALA B 1 103 ? -9.391 17.984 2.033 1 98.75 103 ALA B N 1
ATOM 1684 C CA . ALA B 1 103 ? -8.258 18.391 1.203 1 98.75 103 ALA B CA 1
ATOM 1685 C C . ALA B 1 103 ? -8.602 19.609 0.346 1 98.75 103 ALA B C 1
ATOM 1687 O O . ALA B 1 103 ? -9.711 19.688 -0.197 1 98.75 103 ALA B O 1
ATOM 1688 N N . GLU B 1 104 ? -7.648 20.484 0.19 1 98.44 104 GLU B N 1
ATOM 1689 C CA . GLU B 1 104 ? -7.824 21.641 -0.683 1 98.44 104 GLU B CA 1
ATOM 1690 C C . GLU B 1 104 ? -7.512 21.297 -2.135 1 98.44 104 GLU B C 1
ATOM 1692 O O . GLU B 1 104 ? -8.047 21.906 -3.057 1 98.44 104 GLU B O 1
ATOM 1697 N N . HIS B 1 105 ? -6.605 20.359 -2.275 1 97.5 105 HIS B N 1
ATOM 1698 C CA . HIS B 1 105 ? -6.125 19.938 -3.584 1 97.5 105 HIS B CA 1
ATOM 1699 C C . HIS B 1 105 ? -5.781 18.438 -3.582 1 97.5 105 HIS B C 1
ATOM 1701 O O . HIS B 1 105 ? -5.391 17.891 -2.549 1 97.5 105 HIS B O 1
ATOM 1707 N N . SER B 1 106 ? -6.023 17.844 -4.75 1 97.94 106 SER B N 1
ATOM 1708 C CA . SER B 1 106 ? -5.676 16.422 -4.852 1 97.94 106 SER B CA 1
ATOM 1709 C C . SER B 1 106 ? -5.02 16.109 -6.191 1 97.94 106 SER B C 1
ATOM 1711 O O . SER B 1 106 ? -5.285 16.781 -7.191 1 97.94 106 SER B O 1
ATOM 1713 N N . VAL B 1 107 ? -4.105 15.203 -6.188 1 97.44 107 VAL B N 1
ATOM 1714 C CA . VAL B 1 107 ? -3.551 14.586 -7.387 1 97.44 107 VAL B CA 1
ATOM 1715 C C . VAL B 1 107 ? -3.889 13.094 -7.402 1 97.44 107 VAL B C 1
ATOM 1717 O O . VAL B 1 107 ? -3.668 12.391 -6.418 1 97.44 107 VAL B O 1
ATOM 1720 N N . TRP B 1 108 ? -4.43 12.695 -8.508 1 97.69 108 TRP B N 1
ATOM 1721 C CA . TRP B 1 108 ? -4.934 11.328 -8.633 1 97.69 108 TRP B CA 1
ATOM 1722 C C . TRP B 1 108 ? -4.316 10.633 -9.844 1 97.69 108 TRP B C 1
ATOM 1724 O O . TRP B 1 108 ? -4.281 11.195 -10.938 1 97.69 108 TRP B O 1
ATOM 1734 N N . GLN B 1 109 ? -3.787 9.414 -9.594 1 96.44 109 GLN B N 1
ATOM 1735 C CA . GLN B 1 109 ? -3.316 8.539 -10.656 1 96.44 109 GLN B CA 1
ATOM 1736 C C . GLN B 1 109 ? -3.803 7.105 -10.445 1 96.44 109 GLN B C 1
ATOM 1738 O O . GLN B 1 109 ? -3.861 6.625 -9.312 1 96.44 109 GLN B O 1
ATOM 1743 N N . THR B 1 110 ? -4.152 6.484 -11.539 1 95.94 110 THR B N 1
ATOM 1744 C CA . THR B 1 110 ? -4.535 5.078 -11.469 1 95.94 110 THR B CA 1
ATOM 1745 C C . THR B 1 110 ? -3.668 4.238 -12.398 1 95.94 110 THR B C 1
ATOM 1747 O O . THR B 1 110 ? -3.354 4.656 -13.508 1 95.94 110 THR B O 1
ATOM 1750 N N . HIS B 1 111 ? -3.311 3.049 -11.898 1 95.38 111 HIS B N 1
ATOM 1751 C CA . HIS B 1 111 ? -2.434 2.141 -12.633 1 95.38 111 HIS B CA 1
ATOM 1752 C C . HIS B 1 111 ? -2.98 0.718 -12.625 1 95.38 111 HIS B C 1
ATOM 1754 O O . HIS B 1 111 ? -3.188 0.134 -11.555 1 95.38 111 HIS B O 1
ATOM 1760 N N . PRO B 1 112 ? -3.174 0.169 -13.867 1 94.31 112 PRO B N 1
ATOM 1761 C CA . PRO B 1 112 ? -3.553 -1.245 -13.875 1 94.31 112 PRO B CA 1
ATOM 1762 C C . PRO B 1 112 ? -2.434 -2.16 -13.383 1 94.31 112 PRO B C 1
ATOM 1764 O O . PRO B 1 112 ? -1.259 -1.911 -13.664 1 94.31 112 PRO B O 1
AT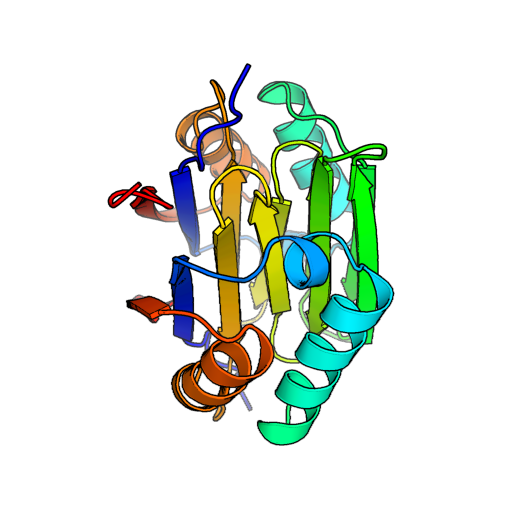OM 1767 N N . ARG B 1 113 ? -2.764 -3.15 -12.641 1 95.75 113 ARG B N 1
ATOM 1768 C CA . ARG B 1 113 ? -1.824 -4.199 -12.258 1 95.75 113 ARG B CA 1
ATOM 1769 C C . ARG B 1 113 ? -2.127 -5.5 -12.992 1 95.75 113 ARG B C 1
ATOM 1771 O O . ARG B 1 113 ? -3.293 -5.863 -13.172 1 95.75 113 ARG B O 1
ATOM 1778 N N . GLY B 1 114 ? -1.061 -6.188 -13.398 1 95.12 114 GLY B N 1
ATOM 1779 C CA . GLY B 1 114 ? -1.246 -7.453 -14.094 1 95.12 114 GLY B CA 1
ATOM 1780 C C . GLY B 1 114 ? -1.687 -7.285 -15.539 1 95.12 114 GLY B C 1
ATOM 1781 O O . GLY B 1 114 ? -2.412 -8.125 -16.078 1 95.12 114 GLY B O 1
ATOM 1782 N N . SER B 1 115 ? -1.302 -6.211 -16.188 1 90.88 115 SER B N 1
ATOM 1783 C CA . SER B 1 115 ? -1.745 -5.914 -17.547 1 90.88 115 SER B CA 1
ATOM 1784 C C . SER B 1 115 ? -1.188 -6.922 -18.547 1 90.88 115 SER B C 1
ATOM 1786 O O . SER B 1 115 ? -1.684 -7.031 -19.656 1 90.88 115 SER B O 1
ATOM 1788 N N . GLU B 1 116 ? -0.225 -7.664 -18.203 1 90.12 116 GLU B N 1
ATOM 1789 C CA . GLU B 1 116 ? 0.408 -8.602 -19.125 1 90.12 116 GLU B CA 1
ATOM 1790 C C . GLU B 1 116 ? -0.019 -10.039 -18.844 1 90.12 116 GLU B C 1
ATOM 1792 O O . GLU B 1 116 ? 0.633 -10.984 -19.281 1 90.12 116 GLU B O 1
ATOM 1797 N N . LEU B 1 117 ? -0.957 -10.141 -18.078 1 89.69 117 LEU B N 1
ATOM 1798 C CA . LEU B 1 117 ? -1.523 -11.461 -17.844 1 89.69 117 LEU B CA 1
ATOM 1799 C C . LEU B 1 117 ? -2.395 -11.891 -19.016 1 89.69 117 LEU B C 1
ATOM 1801 O O . LEU B 1 117 ? -2.971 -11.047 -19.719 1 89.69 117 LEU B O 1
#